Protein AF-A0A1X2GNG0-F1 (afdb_monomer_lite)

Organism: NCBI:txid101127

Foldseek 3Di:
DDDDPPDDPVRVVVVVVVVVVVVVVVVVVVLVVCLCVQLVVVPPVVVVVVVVVDDPVLVVLCVVCVVVSSVDGNVVVVVVSVVVVVVVVVVVVVVLVVCCCPPVVDDDPVVSVVVVVVVVVVVVVVVVVVVVVVVVVVVVVVPDDPPPPPVVVVPPPPDDDDDDDDDDDDDDDDDDDDDDDDDDDDDDDDDDPDDDQDAFDDQPPAPPPVVDDPVRNVLCRSLVHHRVVVVVLVVQVLVVCVVPVADALVNQCVSDVDDSVSSNSVVVVCVVVVSHHNDRDD

Radius of gyration: 32.18 Å; chains: 1; bounding box: 97×63×71 Å

pLDDT: mean 80.61, std 18.4, range [31.58, 97.69]

Structure (mmCIF, N/CA/C/O backbone):
data_AF-A0A1X2GNG0-F1
#
_entry.id   AF-A0A1X2GNG0-F1
#
loop_
_atom_site.group_PDB
_atom_site.id
_atom_site.type_symbol
_atom_site.label_atom_id
_atom_site.label_alt_id
_atom_site.label_comp_id
_atom_site.label_asym_id
_atom_site.label_entity_id
_atom_site.label_seq_id
_atom_site.pdbx_PDB_ins_code
_atom_site.Cartn_x
_atom_site.Cartn_y
_atom_site.Cartn_z
_atom_site.occupancy
_atom_site.B_iso_or_equiv
_atom_site.auth_seq_id
_atom_site.auth_comp_id
_atom_site.auth_asym_id
_atom_site.auth_atom_id
_atom_site.pdbx_PDB_model_num
ATOM 1 N N . MET A 1 1 ? -40.414 4.139 26.253 1.00 80.19 1 MET A N 1
ATOM 2 C CA . MET A 1 1 ? -40.267 5.144 27.327 1.00 80.19 1 MET A CA 1
ATOM 3 C C . MET A 1 1 ? -41.587 5.880 27.412 1.00 80.19 1 MET A C 1
ATOM 5 O O . MET A 1 1 ? -42.117 6.197 26.356 1.00 80.19 1 MET A O 1
ATOM 9 N N . VAL A 1 2 ? -42.154 6.041 28.607 1.00 87.38 2 VAL A N 1
ATOM 10 C CA . VAL A 1 2 ? -43.479 6.651 28.806 1.00 87.38 2 VAL A CA 1
ATOM 11 C C . VAL A 1 2 ? -43.294 7.912 29.647 1.00 87.38 2 VAL A C 1
ATOM 13 O O . VAL A 1 2 ? -42.555 7.886 30.636 1.00 87.38 2 VAL A O 1
ATOM 16 N N . PHE A 1 3 ? -43.905 9.009 29.207 1.00 91.81 3 PHE A N 1
ATOM 17 C CA . PHE A 1 3 ? -43.975 10.264 29.951 1.00 91.81 3 PHE A CA 1
ATOM 18 C C . PHE A 1 3 ? -45.278 10.274 30.745 1.00 91.81 3 PHE A C 1
ATOM 20 O O . PHE A 1 3 ? -46.326 9.916 30.204 1.00 91.81 3 PHE A O 1
ATOM 27 N N . PHE A 1 4 ? -45.193 10.645 32.012 1.00 92.56 4 PHE A N 1
ATOM 28 C CA . PHE A 1 4 ? -46.324 10.752 32.920 1.00 92.56 4 PHE A CA 1
ATOM 29 C C . PHE A 1 4 ? -46.570 12.229 33.249 1.00 92.56 4 PHE A C 1
ATOM 31 O O . PHE A 1 4 ? -45.663 13.054 33.151 1.00 92.56 4 PHE A O 1
ATOM 38 N N . GLY A 1 5 ? -47.814 12.584 33.579 1.00 89.44 5 GLY A N 1
ATOM 39 C CA . GLY A 1 5 ? -48.201 13.982 33.823 1.00 89.44 5 GLY A CA 1
ATOM 40 C C . GLY A 1 5 ? -47.617 14.583 35.108 1.00 89.44 5 GLY A C 1
ATOM 41 O O . GLY A 1 5 ? -47.628 15.797 35.269 1.00 89.44 5 GLY A O 1
ATOM 42 N N . ASP A 1 6 ? -47.116 13.735 35.999 1.00 92.88 6 ASP A N 1
ATOM 43 C CA . ASP A 1 6 ? -46.468 14.039 37.274 1.00 92.88 6 ASP A CA 1
ATOM 44 C C . ASP A 1 6 ? -44.929 14.004 37.205 1.00 92.88 6 ASP A C 1
ATOM 46 O O . ASP A 1 6 ? -44.270 14.244 38.216 1.00 92.88 6 ASP A O 1
ATOM 50 N N . ASP A 1 7 ? -44.341 13.741 36.030 1.00 93.44 7 ASP A N 1
ATOM 51 C CA . ASP A 1 7 ? -42.887 13.783 35.852 1.00 93.44 7 ASP A CA 1
ATOM 52 C C . ASP A 1 7 ? -42.339 15.190 36.142 1.00 93.44 7 ASP A C 1
ATOM 54 O O . ASP A 1 7 ? -42.835 16.196 35.626 1.00 93.44 7 ASP A O 1
ATOM 58 N N . THR A 1 8 ? -41.248 15.269 36.906 1.00 95.31 8 THR A N 1
ATOM 59 C CA . THR A 1 8 ? -40.546 16.542 37.095 1.00 95.31 8 THR A CA 1
ATOM 60 C C . THR A 1 8 ? -39.850 16.975 35.800 1.00 95.31 8 THR A C 1
ATOM 62 O O . THR A 1 8 ? -39.527 16.159 34.935 1.00 95.31 8 THR A O 1
ATOM 65 N N . GLU A 1 9 ? -39.534 18.266 35.659 1.00 94.38 9 GLU A N 1
ATOM 66 C CA . GLU A 1 9 ? -38.788 18.772 34.493 1.00 94.38 9 GLU A CA 1
ATOM 67 C C . GLU A 1 9 ? -37.449 18.031 34.289 1.00 94.38 9 GLU A C 1
ATOM 69 O O . GLU A 1 9 ? -37.013 17.788 33.159 1.00 94.38 9 GLU A O 1
ATOM 74 N N . GLN A 1 10 ? -36.820 17.601 35.387 1.00 94.06 10 GLN A N 1
ATOM 75 C CA . GLN A 1 10 ? -35.592 16.808 35.373 1.00 94.06 10 GLN A CA 1
ATOM 76 C C . GLN A 1 10 ? -35.830 15.397 34.815 1.00 94.06 10 GLN A C 1
ATOM 78 O O . GLN A 1 10 ? -35.034 14.929 33.996 1.00 94.06 10 GLN A O 1
ATOM 83 N N . ASP A 1 11 ? -36.939 14.751 35.187 1.00 93.12 11 ASP A N 1
ATOM 84 C CA . ASP A 1 11 ? -37.324 13.426 34.684 1.00 93.12 11 ASP A CA 1
ATOM 85 C C . ASP A 1 11 ? -37.653 13.464 33.191 1.00 93.12 11 ASP A C 1
ATOM 87 O O . ASP A 1 11 ? -37.207 12.602 32.429 1.00 93.12 11 ASP A O 1
ATOM 91 N N . ILE A 1 12 ? -38.375 14.496 32.745 1.00 94.62 12 ILE A N 1
ATOM 92 C CA . ILE A 1 12 ? -38.682 14.713 31.327 1.00 94.62 12 ILE A CA 1
ATOM 93 C C . ILE A 1 12 ? -37.383 14.912 30.541 1.00 94.62 12 ILE A C 1
ATOM 95 O O . ILE A 1 12 ? -37.171 14.252 29.520 1.00 94.62 12 ILE A O 1
ATOM 99 N N . ARG A 1 13 ? -36.473 15.763 31.032 1.00 95.75 13 ARG A N 1
ATOM 100 C CA . ARG A 1 13 ? -35.173 16.010 30.393 1.00 95.75 13 ARG A CA 1
ATOM 101 C C . ARG A 1 13 ? -34.328 14.740 30.310 1.00 95.75 13 ARG A C 1
ATOM 103 O O . ARG A 1 13 ? -33.738 14.471 29.266 1.00 95.75 13 ARG A O 1
ATOM 110 N N . LEU A 1 14 ? -34.295 13.938 31.373 1.00 95.38 14 LEU A N 1
ATOM 111 C CA . LEU A 1 14 ? -33.601 12.653 31.376 1.00 95.38 14 LEU A CA 1
ATOM 112 C C . LEU A 1 14 ? -34.207 11.691 30.345 1.00 95.38 14 LEU A C 1
ATOM 114 O O . LEU A 1 14 ? -33.471 11.077 29.571 1.00 95.38 14 LEU A O 1
ATOM 118 N N . LYS A 1 15 ? -35.540 11.584 30.292 1.00 95.38 15 LYS A N 1
ATOM 119 C CA . LYS A 1 15 ? -36.252 10.744 29.317 1.00 95.38 15 LYS A CA 1
ATOM 120 C C . LYS A 1 15 ? -35.962 11.161 27.875 1.00 95.38 15 LYS A C 1
ATOM 122 O O . LYS A 1 15 ? -35.731 10.288 27.039 1.00 95.38 15 LYS A O 1
ATOM 127 N N . LEU A 1 16 ? -35.905 12.462 27.591 1.00 95.62 16 LEU A N 1
ATOM 128 C CA . LEU A 1 16 ? -35.514 12.983 26.277 1.00 95.62 16 LEU A CA 1
ATOM 129 C C . LEU A 1 16 ? -34.075 12.598 25.916 1.00 95.62 16 LEU A C 1
ATOM 131 O O . LEU A 1 16 ? -33.855 12.029 24.852 1.00 95.62 16 LEU A O 1
ATOM 135 N N . VAL A 1 17 ? -33.114 12.783 26.828 1.00 96.50 17 VAL A N 1
ATOM 136 C CA . VAL A 1 17 ? -31.714 12.379 26.594 1.00 96.50 17 VAL A CA 1
ATOM 137 C C . VAL A 1 17 ? -31.603 10.875 26.320 1.00 96.50 17 VAL A C 1
ATOM 139 O O . VAL A 1 17 ? -30.863 10.453 25.432 1.00 96.50 17 VAL A O 1
ATOM 142 N N . VAL A 1 18 ? -32.352 10.040 27.045 1.00 96.38 18 VAL A N 1
ATOM 143 C CA . VAL A 1 18 ? -32.366 8.590 26.802 1.00 96.38 18 VAL A CA 1
ATOM 144 C C . VAL A 1 18 ? -32.948 8.255 25.424 1.00 96.38 18 VAL A C 1
ATOM 146 O O . VAL A 1 18 ? -32.402 7.387 24.733 1.00 96.38 18 VAL A O 1
ATOM 149 N N . LEU A 1 19 ? -34.015 8.939 24.998 1.00 96.25 19 LEU A N 1
ATOM 150 C CA . LEU A 1 19 ? -34.571 8.793 23.649 1.00 96.25 19 LEU A CA 1
ATOM 151 C C . LEU A 1 19 ? -33.572 9.229 22.571 1.00 96.25 19 LEU A C 1
ATOM 153 O O . LEU A 1 19 ? -33.402 8.505 21.591 1.00 96.25 19 LEU A O 1
ATOM 157 N N . ASP A 1 20 ? -32.853 10.331 22.772 1.00 96.94 20 ASP A N 1
ATOM 158 C CA . ASP A 1 20 ? -31.834 10.816 21.836 1.00 96.94 20 ASP A CA 1
ATOM 159 C C . ASP A 1 20 ? -30.670 9.831 21.700 1.00 96.94 20 ASP A C 1
ATOM 161 O O . ASP A 1 20 ? -30.245 9.507 20.588 1.00 96.94 20 ASP A O 1
ATOM 165 N N . ILE A 1 21 ? -30.188 9.273 22.816 1.00 96.81 21 ILE A N 1
ATOM 166 C CA . ILE A 1 21 ? -29.152 8.229 22.807 1.00 96.81 21 ILE A CA 1
ATOM 167 C C . ILE A 1 21 ? -29.647 6.989 22.051 1.00 96.81 21 ILE A C 1
ATOM 169 O O . ILE A 1 21 ? -28.896 6.389 21.270 1.00 96.81 21 ILE A O 1
ATOM 173 N N . TYR A 1 22 ? -30.901 6.585 22.272 1.00 96.69 22 TYR A N 1
ATOM 174 C CA . TYR A 1 22 ? -31.499 5.452 21.572 1.00 96.69 22 TYR A CA 1
ATOM 175 C C . TYR A 1 22 ? -31.603 5.709 20.065 1.00 96.69 22 TYR A C 1
ATOM 177 O O . TYR A 1 22 ? -31.154 4.871 19.279 1.00 96.69 22 TYR A O 1
ATOM 185 N N . ASN A 1 23 ? -32.126 6.868 19.664 1.00 96.44 23 ASN A N 1
ATOM 186 C CA . ASN A 1 23 ? -32.276 7.260 18.266 1.00 96.44 23 ASN A CA 1
ATOM 187 C C . ASN A 1 23 ? -30.916 7.365 17.570 1.00 96.44 23 ASN A C 1
ATOM 189 O O . ASN A 1 23 ? -30.732 6.744 16.530 1.00 96.44 23 ASN A O 1
ATOM 193 N N . THR A 1 24 ? -29.920 7.987 18.206 1.00 97.69 24 THR A N 1
ATOM 194 C CA . THR A 1 24 ? -28.539 8.061 17.692 1.00 97.69 24 THR A CA 1
ATOM 195 C C . THR A 1 24 ? -27.964 6.669 17.416 1.00 97.69 24 THR A C 1
ATOM 197 O O . THR A 1 24 ? -27.382 6.405 16.359 1.00 97.69 24 THR A O 1
ATOM 200 N N . ARG A 1 25 ? -28.156 5.722 18.346 1.00 97.50 25 ARG A N 1
ATOM 201 C CA . ARG A 1 25 ? -27.740 4.322 18.155 1.00 97.50 25 ARG A CA 1
ATOM 202 C C . ARG A 1 25 ? -28.505 3.640 17.027 1.00 97.50 25 ARG A C 1
ATOM 204 O O . ARG A 1 25 ? -27.938 2.811 16.309 1.00 97.50 25 ARG A O 1
ATOM 211 N N . LEU A 1 26 ? -29.791 3.939 16.898 1.00 97.31 26 LEU A N 1
ATOM 212 C CA . LEU A 1 26 ? -30.656 3.350 15.891 1.00 97.31 26 LEU A CA 1
ATOM 213 C C . LEU A 1 26 ? -30.311 3.876 14.491 1.00 97.31 26 LEU A C 1
ATOM 215 O O . LEU A 1 26 ? -30.229 3.076 13.557 1.00 97.31 26 LEU A O 1
ATOM 219 N N . ASP A 1 27 ? -29.989 5.159 14.366 1.00 97.38 27 ASP A N 1
ATOM 220 C CA . ASP A 1 27 ? -29.506 5.786 13.138 1.00 97.38 27 ASP A CA 1
ATOM 221 C C . ASP A 1 27 ? -28.134 5.252 12.744 1.00 97.38 27 ASP A C 1
ATOM 223 O O . ASP A 1 27 ? -27.981 4.762 11.629 1.00 97.38 27 ASP A O 1
ATOM 227 N N . THR A 1 28 ? -27.192 5.154 13.688 1.00 95.44 28 THR A N 1
ATOM 228 C CA . THR A 1 28 ? -25.885 4.513 13.440 1.00 95.44 28 THR A CA 1
ATOM 229 C C . THR A 1 28 ? -26.061 3.087 12.895 1.00 95.44 28 THR A C 1
ATOM 231 O O . THR A 1 28 ? -25.378 2.657 11.961 1.00 95.44 28 THR A O 1
ATOM 234 N N . ARG A 1 29 ? -27.021 2.326 13.445 1.00 96.81 29 ARG A N 1
ATOM 235 C CA . ARG A 1 29 ? -27.342 0.972 12.971 1.00 96.81 29 ARG A CA 1
ATOM 236 C C . ARG A 1 29 ? -27.949 0.984 11.567 1.00 96.81 29 ARG A C 1
ATOM 238 O O . ARG A 1 29 ? -27.603 0.112 10.766 1.00 96.81 29 ARG A O 1
ATOM 245 N N . ARG A 1 30 ? -28.851 1.923 11.265 1.00 96.12 30 ARG A N 1
ATOM 246 C CA . ARG A 1 30 ? -29.424 2.100 9.920 1.00 96.12 30 ARG A CA 1
ATOM 247 C C . ARG A 1 30 ? -28.336 2.448 8.909 1.00 96.12 30 ARG A C 1
ATOM 249 O O . ARG A 1 30 ? -28.290 1.825 7.854 1.00 96.12 30 ARG A O 1
ATOM 256 N N . GLU A 1 31 ? -27.432 3.358 9.250 1.00 92.50 31 GLU A N 1
ATOM 257 C CA . GLU A 1 31 ? -26.313 3.764 8.398 1.00 92.50 31 GLU A CA 1
ATOM 258 C C . GLU A 1 31 ? -25.357 2.608 8.123 1.00 92.50 31 GLU A C 1
ATOM 260 O O . GLU A 1 31 ? -25.029 2.353 6.968 1.00 92.50 31 GLU A O 1
ATOM 265 N N . CYS A 1 32 ? -24.980 1.838 9.148 1.00 92.56 32 CYS A N 1
ATOM 266 C CA . CYS A 1 32 ? -24.155 0.644 8.972 1.00 92.56 32 CYS A CA 1
ATOM 267 C C . CYS A 1 32 ? -24.833 -0.405 8.077 1.00 92.56 32 CYS A C 1
ATOM 269 O O . CYS A 1 32 ? -24.178 -0.977 7.206 1.00 92.56 32 CYS A O 1
ATOM 271 N N . LYS A 1 33 ? -26.143 -0.648 8.249 1.00 94.44 33 LYS A N 1
ATOM 272 C CA . LYS A 1 33 ? -26.900 -1.556 7.369 1.00 94.44 33 LYS A CA 1
ATOM 273 C C . LYS A 1 33 ? -26.926 -1.042 5.932 1.00 94.44 33 LYS A C 1
ATOM 275 O O . LYS A 1 33 ? -26.605 -1.799 5.022 1.00 94.44 33 LYS A O 1
ATOM 280 N N . ARG A 1 34 ? -27.262 0.237 5.740 1.00 92.62 34 ARG A N 1
ATOM 281 C CA . ARG A 1 34 ? -27.292 0.887 4.424 1.00 92.62 34 ARG A CA 1
ATOM 282 C C . ARG A 1 34 ? -25.936 0.772 3.736 1.00 92.62 34 ARG A C 1
ATOM 284 O O . ARG A 1 34 ? -25.882 0.317 2.605 1.00 92.62 34 ARG A O 1
ATOM 291 N N . PHE A 1 35 ? -24.856 1.077 4.449 1.00 92.38 35 PHE A N 1
ATOM 292 C CA . PHE A 1 35 ? -23.488 1.021 3.942 1.00 92.38 35 PHE A CA 1
ATOM 293 C C . PHE A 1 35 ? -23.090 -0.371 3.426 1.00 92.38 35 PHE A C 1
ATOM 295 O O . PHE A 1 35 ? -22.503 -0.487 2.350 1.00 92.38 35 PHE A O 1
ATOM 302 N N . VAL A 1 36 ? -23.418 -1.426 4.182 1.00 91.62 36 VAL A N 1
ATOM 303 C CA . VAL A 1 36 ? -23.109 -2.822 3.823 1.00 91.62 36 VAL A CA 1
ATOM 304 C C . VAL A 1 36 ? -23.958 -3.305 2.644 1.00 91.62 36 VAL A C 1
ATOM 306 O O . VAL A 1 36 ? -23.441 -4.001 1.770 1.00 91.62 36 VAL A O 1
ATOM 309 N N . ILE A 1 37 ? -25.243 -2.938 2.617 1.00 90.88 37 ILE A N 1
ATOM 310 C CA . ILE A 1 37 ? -26.184 -3.335 1.561 1.00 90.88 37 ILE A CA 1
ATOM 311 C C . ILE A 1 37 ? -25.852 -2.628 0.245 1.00 90.88 37 ILE A C 1
ATOM 313 O O . ILE A 1 37 ? -25.726 -3.295 -0.773 1.00 90.88 37 ILE A O 1
ATOM 317 N N . GLU A 1 38 ? -25.647 -1.308 0.267 1.00 89.69 38 GLU A N 1
ATOM 318 C CA . GLU A 1 38 ? -25.343 -0.492 -0.921 1.00 89.69 38 GLU A CA 1
ATOM 319 C C . GLU A 1 38 ? -24.124 -1.020 -1.692 1.00 89.69 38 GLU A C 1
ATOM 321 O O . GLU A 1 38 ? -24.095 -0.995 -2.916 1.00 89.69 38 GLU A O 1
ATOM 326 N N . ARG A 1 39 ? -23.128 -1.545 -0.971 1.00 89.19 39 ARG A N 1
ATOM 327 C CA . ARG A 1 39 ? -21.881 -2.069 -1.548 1.00 89.19 39 ARG A CA 1
ATOM 328 C C . ARG A 1 39 ? -21.933 -3.562 -1.875 1.00 89.19 39 ARG A C 1
ATOM 330 O O . ARG A 1 39 ? -20.901 -4.143 -2.200 1.00 89.19 39 ARG A O 1
ATOM 337 N N . ASN A 1 40 ? -23.096 -4.206 -1.746 1.00 88.19 40 ASN A N 1
ATOM 338 C CA . ASN A 1 40 ? -23.291 -5.644 -1.963 1.00 88.19 40 ASN A CA 1
ATOM 339 C C . ASN A 1 40 ? -22.313 -6.538 -1.170 1.00 88.19 40 ASN A C 1
ATOM 341 O O . ASN A 1 40 ? -21.949 -7.632 -1.598 1.00 88.19 40 ASN A O 1
ATOM 345 N N . TRP A 1 41 ? -21.902 -6.115 0.033 1.00 87.94 41 TRP A N 1
ATOM 346 C CA . TRP A 1 41 ? -20.959 -6.879 0.870 1.00 87.94 41 TRP A CA 1
ATOM 347 C C . TRP A 1 41 ? -21.576 -8.126 1.520 1.00 87.94 41 TRP A C 1
ATOM 349 O O . TRP A 1 41 ? -20.873 -8.887 2.186 1.00 87.94 41 TRP A O 1
ATOM 359 N N . LEU A 1 42 ? -22.878 -8.344 1.328 1.00 89.06 42 LEU A N 1
ATOM 360 C CA . LEU A 1 42 ? -23.584 -9.556 1.744 1.00 89.06 42 LEU A CA 1
ATOM 361 C C . LEU A 1 42 ? -23.306 -10.736 0.794 1.00 89.06 42 LEU A C 1
ATOM 363 O O . LEU A 1 42 ? -23.328 -11.890 1.225 1.00 89.06 42 LEU A O 1
ATOM 367 N N . ASP A 1 43 ? -22.960 -10.465 -0.468 1.00 90.12 43 ASP A N 1
ATOM 368 C CA . ASP A 1 43 ? -22.716 -11.493 -1.480 1.00 90.12 43 ASP A CA 1
ATOM 369 C C . ASP A 1 43 ? -21.265 -11.989 -1.459 1.00 90.12 43 ASP A C 1
ATOM 371 O O . ASP A 1 43 ? -20.464 -11.774 -2.376 1.00 90.12 43 ASP A O 1
ATOM 375 N N . PHE A 1 44 ? -20.916 -12.742 -0.413 1.00 89.50 44 PHE A N 1
ATOM 376 C CA . PHE A 1 44 ? -19.560 -13.269 -0.202 1.00 89.50 44 PHE A CA 1
ATOM 377 C C . PHE A 1 44 ? -19.009 -14.068 -1.394 1.00 89.50 44 PHE A C 1
ATOM 379 O O . PHE A 1 44 ? -17.804 -14.049 -1.661 1.00 89.50 44 PHE A O 1
ATOM 386 N N . ARG A 1 45 ? -19.877 -14.777 -2.131 1.00 92.25 45 ARG A N 1
ATOM 387 C CA . ARG A 1 45 ? -19.479 -15.530 -3.331 1.00 92.25 45 ARG A CA 1
ATOM 388 C C . ARG A 1 45 ? -19.017 -14.590 -4.446 1.00 92.25 45 ARG A C 1
ATOM 390 O O . ARG A 1 45 ? -17.968 -14.846 -5.038 1.00 92.25 45 ARG A O 1
ATOM 397 N N . GLN A 1 46 ? -19.771 -13.524 -4.717 1.00 90.00 46 GLN A N 1
ATOM 398 C CA . GLN A 1 46 ? -19.418 -12.550 -5.749 1.00 90.00 46 GLN A CA 1
ATOM 399 C C . GLN A 1 46 ? -18.173 -11.755 -5.350 1.00 90.00 46 GLN A C 1
ATOM 401 O O . GLN A 1 46 ? -17.236 -11.662 -6.144 1.00 90.00 46 GLN A O 1
ATOM 406 N N . GLN A 1 47 ? -18.095 -11.311 -4.092 1.00 88.25 47 GLN A N 1
ATOM 407 C CA . GLN A 1 47 ? -16.938 -10.586 -3.565 1.00 88.25 47 GLN A CA 1
ATOM 408 C C . GLN A 1 47 ? -15.640 -11.389 -3.725 1.00 88.25 47 GLN A C 1
ATOM 410 O O . GLN A 1 47 ? -14.629 -10.883 -4.213 1.00 88.25 47 GLN A O 1
ATOM 415 N N . ARG A 1 48 ? -15.672 -12.687 -3.396 1.00 90.00 48 ARG A N 1
ATOM 416 C CA . ARG A 1 48 ? -14.498 -13.561 -3.521 1.00 90.00 48 ARG A CA 1
ATOM 417 C C . ARG A 1 48 ? -14.057 -13.753 -4.974 1.00 90.00 48 ARG A C 1
ATOM 419 O O . ARG A 1 48 ? -12.867 -13.938 -5.228 1.00 90.00 48 ARG A O 1
ATOM 426 N N . LEU A 1 49 ? -14.992 -13.745 -5.925 1.00 91.44 49 LEU A N 1
ATOM 427 C CA . LEU A 1 49 ? -14.679 -13.818 -7.355 1.00 91.44 49 LEU A CA 1
ATOM 428 C C . LEU A 1 49 ? -14.074 -12.507 -7.859 1.00 91.44 49 LEU A C 1
ATOM 430 O O . LEU A 1 49 ? -13.064 -12.548 -8.560 1.00 91.44 49 LEU A O 1
ATOM 434 N N . GLN A 1 50 ? -14.634 -11.363 -7.467 1.00 89.12 50 GLN A N 1
ATOM 435 C CA . GLN A 1 50 ? -14.078 -10.053 -7.804 1.00 89.12 50 GLN A CA 1
ATOM 436 C C . GLN A 1 50 ? -12.659 -9.903 -7.248 1.00 89.12 50 GLN A C 1
ATOM 438 O O . GLN A 1 50 ? -11.736 -9.595 -7.994 1.00 89.12 50 GLN A O 1
ATOM 443 N N . ASP A 1 51 ? -12.433 -10.249 -5.981 1.00 88.88 51 ASP A N 1
ATOM 444 C CA . ASP A 1 51 ? -11.106 -10.156 -5.369 1.00 88.88 51 ASP A CA 1
ATOM 445 C C . ASP A 1 51 ? -10.082 -11.111 -6.000 1.00 88.88 51 ASP A C 1
ATOM 447 O O . ASP A 1 51 ? -8.880 -10.847 -5.960 1.00 88.88 51 ASP A O 1
ATOM 451 N N . ARG A 1 52 ? -10.511 -12.202 -6.644 1.00 92.12 52 ARG A N 1
ATOM 452 C CA . ARG A 1 52 ? -9.607 -13.044 -7.445 1.00 92.12 52 ARG A CA 1
ATOM 453 C C . ARG A 1 52 ? -9.188 -12.377 -8.752 1.00 92.12 52 ARG A C 1
ATOM 455 O O . ARG A 1 52 ? -8.026 -12.525 -9.119 1.00 92.12 52 ARG A O 1
ATOM 462 N N . LYS A 1 53 ? -10.093 -11.645 -9.407 1.00 91.88 53 LYS A N 1
ATOM 463 C CA . LYS A 1 53 ? -9.828 -10.944 -10.675 1.00 91.88 53 LYS A CA 1
ATOM 464 C C . LYS A 1 53 ? -8.900 -9.738 -10.505 1.00 91.88 53 LYS A C 1
ATOM 466 O O . LYS A 1 53 ? -8.153 -9.424 -11.421 1.00 91.88 53 LYS A O 1
ATOM 471 N N . LYS A 1 54 ? -8.909 -9.107 -9.329 1.00 91.81 54 LYS A N 1
ATOM 472 C CA . LYS A 1 54 ? -8.114 -7.904 -9.055 1.00 91.81 54 LYS A CA 1
ATOM 473 C C . LYS A 1 54 ? -6.607 -8.154 -9.097 1.00 91.81 54 LYS A C 1
ATOM 475 O O . LYS A 1 54 ? -6.106 -9.132 -8.512 1.00 91.81 54 LYS A O 1
ATOM 480 N N . SER A 1 55 ? -5.877 -7.219 -9.700 1.00 94.00 55 SER A N 1
ATOM 481 C CA . SER A 1 55 ? -4.410 -7.241 -9.749 1.00 94.00 55 SER A CA 1
ATOM 482 C C . SER A 1 55 ? -3.792 -7.057 -8.354 1.00 94.00 55 SER A C 1
ATOM 484 O O . SER A 1 55 ? -4.436 -6.613 -7.402 1.00 94.00 55 SER A O 1
ATOM 486 N N . LYS A 1 56 ? -2.509 -7.402 -8.196 1.00 93.81 56 LYS A N 1
ATOM 487 C CA . LYS A 1 56 ? -1.768 -7.182 -6.938 1.00 93.81 56 LYS A CA 1
ATOM 488 C C . LYS A 1 56 ? -1.661 -5.692 -6.593 1.00 93.81 56 LYS A C 1
ATOM 490 O O . LYS A 1 56 ? -1.744 -5.334 -5.419 1.00 93.81 56 LYS A O 1
ATOM 495 N N . THR A 1 57 ? -1.469 -4.847 -7.603 1.00 91.44 57 THR A N 1
ATOM 496 C CA . THR A 1 57 ? -1.368 -3.385 -7.474 1.00 91.44 57 THR A CA 1
ATOM 497 C C . THR A 1 57 ? -2.702 -2.796 -7.034 1.00 91.44 57 THR A C 1
ATOM 499 O O . THR A 1 57 ? -2.774 -2.125 -6.008 1.00 91.44 57 THR A O 1
ATOM 502 N N . GLU A 1 58 ? -3.773 -3.170 -7.724 1.00 94.56 58 GLU A N 1
ATOM 503 C CA . GLU A 1 58 ? -5.150 -2.804 -7.398 1.00 94.56 58 GLU A CA 1
ATOM 504 C C . GLU A 1 58 ? -5.540 -3.231 -5.974 1.00 94.56 58 GLU A C 1
ATOM 506 O O . GLU A 1 58 ? -6.024 -2.420 -5.187 1.00 94.56 58 GLU A O 1
ATOM 511 N N . LYS A 1 59 ? -5.225 -4.468 -5.567 1.00 94.75 59 LYS A N 1
ATOM 512 C CA . LYS A 1 59 ? -5.434 -4.940 -4.184 1.00 94.75 59 LYS A CA 1
ATOM 513 C C . LYS A 1 59 ? -4.725 -4.071 -3.148 1.00 94.75 59 LYS A C 1
ATOM 515 O O . LYS A 1 59 ? -5.278 -3.817 -2.078 1.00 94.75 59 LYS A O 1
ATOM 520 N N . ARG A 1 60 ? -3.498 -3.628 -3.439 1.00 95.25 60 ARG A N 1
ATOM 521 C CA . ARG A 1 60 ? -2.738 -2.729 -2.561 1.00 95.25 60 ARG A CA 1
ATOM 522 C C . ARG A 1 60 ? -3.403 -1.354 -2.473 1.00 95.25 60 ARG A C 1
ATOM 524 O O . ARG A 1 60 ? -3.523 -0.829 -1.368 1.00 95.25 60 ARG A O 1
ATOM 531 N N . ILE A 1 61 ? -3.855 -0.803 -3.600 1.00 95.44 61 ILE A N 1
ATOM 532 C CA . ILE A 1 61 ? -4.560 0.485 -3.658 1.00 95.44 61 ILE A CA 1
ATOM 533 C C . ILE A 1 61 ? -5.862 0.414 -2.857 1.00 95.44 61 ILE A C 1
ATOM 535 O O . ILE A 1 61 ? -6.076 1.247 -1.977 1.00 95.44 61 ILE A O 1
ATOM 539 N N . ILE A 1 62 ? -6.679 -0.620 -3.065 1.00 94.00 62 ILE A N 1
ATOM 540 C CA . ILE A 1 62 ? -7.925 -0.835 -2.314 1.00 94.00 62 ILE A CA 1
ATOM 541 C C . ILE A 1 62 ? -7.637 -0.958 -0.820 1.00 94.00 62 ILE A C 1
ATOM 543 O O . ILE A 1 62 ? -8.293 -0.313 -0.010 1.00 94.00 62 ILE A O 1
ATOM 547 N N . LYS A 1 63 ? -6.623 -1.738 -0.427 1.00 94.31 63 LYS A N 1
ATOM 548 C CA . LYS A 1 63 ? -6.252 -1.883 0.987 1.00 94.31 63 LYS A CA 1
ATOM 549 C C . LYS A 1 63 ? -5.908 -0.537 1.632 1.00 94.31 63 LYS A C 1
ATOM 551 O O . LYS A 1 63 ? -6.346 -0.288 2.752 1.00 94.31 63 LYS A O 1
ATOM 556 N N . ASN A 1 64 ? -5.150 0.310 0.938 1.00 94.94 64 ASN A N 1
ATOM 557 C CA . ASN A 1 64 ? -4.727 1.613 1.453 1.00 94.94 64 ASN A CA 1
ATOM 558 C C . ASN A 1 64 ? -5.866 2.643 1.473 1.00 94.94 64 ASN A C 1
ATOM 560 O O . ASN A 1 64 ? -5.925 3.470 2.376 1.00 94.94 64 ASN A O 1
ATOM 564 N N . THR A 1 65 ? -6.776 2.588 0.503 1.00 95.44 65 THR A N 1
ATOM 565 C CA . THR A 1 65 ? -7.856 3.576 0.338 1.00 95.44 65 THR A CA 1
ATOM 566 C C . THR A 1 65 ? -9.172 3.157 0.980 1.00 95.44 65 THR A C 1
ATOM 568 O O . THR A 1 65 ? -10.100 3.956 1.033 1.00 95.44 65 THR A O 1
ATOM 571 N N . ARG A 1 66 ? -9.275 1.934 1.518 1.00 91.75 66 ARG A N 1
ATOM 572 C CA . ARG A 1 66 ? -10.519 1.380 2.077 1.00 91.75 66 ARG A CA 1
ATOM 573 C C . ARG A 1 66 ? -11.191 2.286 3.106 1.00 91.75 66 ARG A C 1
ATOM 575 O O . ARG A 1 66 ? -12.413 2.282 3.203 1.00 91.75 66 ARG A O 1
ATOM 582 N N . VAL A 1 67 ? -10.426 3.056 3.877 1.00 93.12 67 VAL A N 1
ATOM 583 C CA . VAL A 1 67 ? -10.981 3.999 4.866 1.00 93.12 67 VAL A CA 1
ATOM 584 C C . VAL A 1 67 ? -11.830 5.081 4.190 1.00 93.12 67 VAL A C 1
ATOM 586 O O . VAL A 1 67 ? -12.888 5.432 4.707 1.00 93.12 67 VAL A O 1
ATOM 589 N N . LEU A 1 68 ? -11.423 5.530 3.001 1.00 93.56 68 LEU A N 1
ATOM 590 C CA . LEU A 1 68 ? -12.121 6.550 2.216 1.00 93.56 68 LEU A CA 1
ATOM 591 C C . LEU A 1 68 ? -13.469 6.055 1.682 1.00 93.56 68 LEU A C 1
ATOM 593 O O . LEU A 1 68 ? -14.363 6.865 1.468 1.00 93.56 68 LEU A O 1
ATOM 597 N N . SER A 1 69 ? -13.669 4.734 1.577 1.00 91.94 69 SER A N 1
ATOM 598 C CA . SER A 1 69 ? -14.953 4.161 1.142 1.00 91.94 69 SER A CA 1
ATOM 599 C C . SER A 1 69 ? -16.133 4.553 2.033 1.00 91.94 69 SER A C 1
ATOM 601 O O . SER A 1 69 ? -17.270 4.488 1.578 1.00 91.94 69 SER A O 1
ATOM 603 N N . ARG A 1 70 ? -15.879 4.962 3.288 1.00 90.81 70 ARG A N 1
ATOM 604 C CA . ARG A 1 70 ? -16.899 5.439 4.238 1.00 90.81 70 ARG A CA 1
ATOM 605 C C . ARG A 1 70 ? -17.378 6.863 3.966 1.00 90.81 70 ARG A C 1
ATOM 607 O O . ARG A 1 70 ? -18.424 7.235 4.478 1.00 90.81 70 ARG A O 1
ATOM 614 N N . LEU A 1 71 ? -16.610 7.646 3.212 1.00 91.12 71 LEU A N 1
ATOM 615 C CA . LEU A 1 71 ? -16.852 9.073 2.986 1.00 91.12 71 LEU A CA 1
ATOM 616 C C . LEU A 1 71 ? -17.536 9.359 1.642 1.00 91.12 71 LEU A C 1
ATOM 618 O O . LEU A 1 71 ? -17.839 10.509 1.348 1.00 91.12 71 LEU A O 1
ATOM 622 N N . GLN A 1 72 ? -17.737 8.335 0.812 1.00 92.00 72 GLN A N 1
ATOM 623 C CA . GLN A 1 72 ? -18.205 8.452 -0.570 1.00 92.00 72 GLN A CA 1
ATOM 624 C C . GLN A 1 72 ? -19.298 7.416 -0.851 1.00 92.00 72 GLN A C 1
ATOM 626 O O . GLN A 1 72 ? -19.468 6.475 -0.072 1.00 92.00 72 GLN A O 1
ATOM 631 N N . THR A 1 73 ? -20.036 7.565 -1.953 1.00 92.38 73 THR A N 1
ATOM 632 C CA . THR A 1 73 ? -20.964 6.522 -2.427 1.00 92.38 73 THR A CA 1
ATOM 633 C C . THR A 1 73 ? -20.194 5.296 -2.931 1.00 92.38 73 THR A C 1
ATOM 635 O O . THR A 1 73 ? -18.977 5.357 -3.143 1.00 92.38 73 THR A O 1
ATOM 638 N N . SER A 1 74 ? -20.877 4.160 -3.122 1.00 90.62 74 SER A N 1
ATOM 639 C CA . SER A 1 74 ? -20.220 2.971 -3.695 1.00 90.62 74 SER A CA 1
ATOM 640 C C . SER A 1 74 ? -19.635 3.251 -5.086 1.00 90.62 74 SER A C 1
ATOM 642 O O . SER A 1 74 ? -18.487 2.903 -5.350 1.00 90.62 74 SER A O 1
ATOM 644 N N . GLN A 1 75 ? -20.400 3.922 -5.951 1.00 93.00 75 GLN A N 1
ATOM 645 C CA . GLN A 1 75 ? -20.009 4.202 -7.335 1.00 93.00 75 GLN A CA 1
ATOM 646 C C . GLN A 1 75 ? -18.821 5.168 -7.423 1.00 93.00 75 GLN A C 1
ATOM 648 O O . GLN A 1 75 ? -17.905 4.959 -8.225 1.00 93.00 75 GLN A O 1
ATOM 653 N N . ASP A 1 76 ? -18.816 6.206 -6.586 1.00 94.81 76 ASP A N 1
ATOM 654 C CA . ASP A 1 76 ? -17.723 7.178 -6.552 1.00 94.81 76 ASP A CA 1
ATOM 655 C C . ASP A 1 76 ? -16.431 6.526 -6.067 1.00 94.81 76 ASP A C 1
ATOM 657 O O . ASP A 1 76 ? -15.365 6.770 -6.631 1.00 94.81 76 ASP A O 1
ATOM 661 N N . TYR A 1 77 ? -16.520 5.654 -5.057 1.00 94.44 77 TYR A N 1
ATOM 662 C CA . TYR A 1 77 ? -15.357 4.936 -4.547 1.00 94.44 77 TYR A CA 1
ATOM 663 C C . TYR A 1 77 ? -14.770 3.977 -5.593 1.00 94.44 77 TYR A C 1
ATOM 665 O O . TYR A 1 77 ? -13.550 3.926 -5.757 1.00 94.44 77 TYR A O 1
ATOM 673 N N . ASP A 1 78 ? -15.614 3.258 -6.335 1.00 92.38 78 ASP A N 1
ATOM 674 C CA . ASP A 1 78 ? -15.159 2.371 -7.410 1.00 92.38 78 ASP A CA 1
ATOM 675 C C . ASP A 1 78 ? -14.484 3.165 -8.540 1.00 92.38 78 ASP A C 1
ATOM 677 O O . ASP A 1 78 ? -13.401 2.797 -9.003 1.00 92.38 78 ASP A O 1
ATOM 681 N N . SER A 1 79 ? -15.063 4.308 -8.921 1.00 95.88 79 SER A N 1
ATOM 682 C CA . SER A 1 79 ? -14.489 5.223 -9.918 1.00 95.88 79 SER A CA 1
ATOM 683 C C . SER A 1 79 ? -13.158 5.816 -9.449 1.00 95.88 79 SER A C 1
ATOM 685 O O . SER A 1 79 ? -12.199 5.896 -10.218 1.00 95.88 79 SER A O 1
ATOM 687 N N . PHE A 1 80 ? -13.067 6.178 -8.168 1.00 96.00 80 PHE A N 1
ATOM 688 C CA . PHE A 1 80 ? -11.852 6.676 -7.534 1.00 96.00 80 PHE A CA 1
ATOM 689 C C . PHE A 1 80 ? -10.735 5.626 -7.531 1.00 96.00 80 PHE A C 1
ATOM 691 O O . PHE A 1 80 ? -9.612 5.915 -7.946 1.00 96.00 80 PHE A O 1
ATOM 698 N N . VAL A 1 81 ? -11.031 4.390 -7.115 1.00 95.50 81 VAL A N 1
ATOM 699 C CA . VAL A 1 81 ? -10.060 3.284 -7.133 1.00 95.50 81 VAL A CA 1
ATOM 700 C C . VAL A 1 81 ? -9.598 2.995 -8.557 1.00 95.50 81 VAL A C 1
ATOM 702 O O . VAL A 1 81 ? -8.399 2.848 -8.786 1.00 95.50 81 VAL A O 1
ATOM 705 N N . HIS A 1 82 ? -10.525 2.949 -9.512 1.00 95.56 82 HIS A N 1
ATOM 706 C CA . HIS A 1 82 ? -10.207 2.751 -10.920 1.00 95.56 82 HIS A CA 1
ATOM 707 C C . HIS A 1 82 ? -9.295 3.863 -11.462 1.00 95.56 82 HIS A C 1
ATOM 709 O O . HIS A 1 82 ? -8.279 3.563 -12.087 1.00 95.56 82 HIS A O 1
ATOM 715 N N . GLY A 1 83 ? -9.578 5.129 -11.140 1.00 97.31 83 GLY A N 1
ATOM 716 C CA . GLY A 1 83 ? -8.722 6.263 -11.495 1.00 97.31 83 GLY A CA 1
ATOM 717 C C . GLY A 1 83 ? -7.308 6.154 -10.916 1.00 97.31 83 GLY A C 1
ATOM 718 O O . GLY A 1 83 ? -6.336 6.387 -11.628 1.00 97.31 83 GLY A O 1
ATOM 719 N N . LEU A 1 84 ? -7.167 5.722 -9.658 1.00 97.06 84 LEU A N 1
ATOM 720 C CA . LEU A 1 84 ? -5.853 5.488 -9.043 1.00 97.06 84 LEU A CA 1
ATOM 721 C C . LEU A 1 84 ? -5.076 4.343 -9.704 1.00 97.06 84 LEU A C 1
ATOM 723 O O . LEU A 1 84 ? -3.852 4.408 -9.813 1.00 97.06 84 LEU A O 1
ATOM 727 N N . VAL A 1 85 ? -5.763 3.280 -10.126 1.00 96.38 85 VAL A N 1
ATOM 728 C CA . VAL A 1 85 ? -5.128 2.172 -10.852 1.00 96.38 85 VAL A CA 1
ATOM 729 C C . VAL A 1 85 ? -4.625 2.654 -12.211 1.00 96.38 85 VAL A C 1
ATOM 731 O O . VAL A 1 85 ? -3.457 2.430 -12.525 1.00 96.38 85 VAL A O 1
ATOM 734 N N . GLN A 1 86 ? -5.453 3.376 -12.968 1.00 97.06 86 GLN A N 1
ATOM 735 C CA . GLN A 1 86 ? -5.050 3.948 -14.254 1.00 97.06 86 GLN A CA 1
ATOM 736 C C . GLN A 1 86 ? -3.883 4.921 -14.110 1.00 97.06 86 GLN A C 1
ATOM 738 O O . GLN A 1 86 ? -2.924 4.869 -14.873 1.00 97.06 86 GLN A O 1
ATOM 743 N N . GLU A 1 87 ? -3.936 5.800 -13.114 1.00 97.38 87 GLU A N 1
ATOM 744 C CA . GLU A 1 87 ? -2.870 6.758 -12.851 1.00 97.38 87 GLU A CA 1
ATOM 745 C C . GLU A 1 87 ? -1.546 6.051 -12.534 1.00 97.38 87 GLU A C 1
ATOM 747 O O . GLU A 1 87 ? -0.500 6.407 -13.084 1.00 97.38 87 GLU A O 1
ATOM 752 N N . TYR A 1 88 ? -1.590 5.004 -11.708 1.00 96.31 88 TYR A N 1
ATOM 753 C CA . TYR A 1 88 ? -0.431 4.162 -11.436 1.00 96.31 88 TYR A CA 1
ATOM 754 C C . TYR A 1 88 ? 0.124 3.514 -12.714 1.00 96.31 88 TYR A C 1
ATOM 756 O O . TYR A 1 88 ? 1.334 3.560 -12.946 1.00 96.31 88 TYR A O 1
ATOM 764 N N . GLU A 1 89 ? -0.740 2.934 -13.548 1.00 95.88 89 GLU A N 1
ATOM 765 C CA . GLU A 1 89 ? -0.355 2.286 -14.807 1.00 95.88 89 GLU A CA 1
ATOM 766 C C . GLU A 1 89 ? 0.263 3.280 -15.796 1.00 95.88 89 GLU A C 1
ATOM 768 O O . GLU A 1 89 ? 1.317 3.004 -16.368 1.00 95.88 89 GLU A O 1
ATOM 773 N N . LEU A 1 90 ? -0.322 4.470 -15.932 1.00 97.19 90 LEU A N 1
ATOM 774 C CA . LEU A 1 90 ? 0.201 5.538 -16.781 1.00 97.19 90 LEU A CA 1
ATOM 775 C C . LEU A 1 90 ? 1.562 6.031 -16.290 1.00 97.19 90 LEU A C 1
ATOM 777 O O . LEU A 1 90 ? 2.493 6.145 -17.084 1.00 97.19 90 LEU A O 1
ATOM 781 N N . ARG A 1 91 ? 1.723 6.275 -14.983 1.00 96.81 91 ARG A N 1
ATOM 782 C CA . ARG A 1 91 ? 3.019 6.669 -14.404 1.00 96.81 91 ARG A CA 1
ATOM 783 C C . ARG A 1 91 ? 4.080 5.598 -14.621 1.00 96.81 91 ARG A C 1
ATOM 785 O O . ARG A 1 91 ? 5.213 5.926 -14.970 1.00 96.81 91 ARG A O 1
ATOM 792 N N . HIS A 1 92 ? 3.715 4.330 -14.441 1.00 95.44 92 HIS A N 1
ATOM 793 C CA . HIS A 1 92 ? 4.609 3.208 -14.702 1.00 95.44 92 HIS A CA 1
ATOM 794 C C . HIS A 1 92 ? 5.014 3.164 -16.177 1.00 95.44 92 HIS A C 1
ATOM 796 O O . HIS A 1 92 ? 6.202 3.099 -16.488 1.00 95.44 92 HIS A O 1
ATOM 802 N N . ARG A 1 93 ? 4.047 3.292 -17.090 1.00 94.31 93 ARG A N 1
ATOM 803 C CA . ARG A 1 93 ? 4.301 3.291 -18.530 1.00 94.31 93 ARG A CA 1
ATOM 804 C C . ARG A 1 93 ? 5.179 4.462 -18.961 1.00 94.31 93 ARG A C 1
ATOM 806 O O . ARG A 1 93 ? 6.105 4.271 -19.739 1.00 94.31 93 ARG A O 1
ATOM 813 N N . ILE A 1 94 ? 4.946 5.660 -18.432 1.00 95.56 94 ILE A N 1
ATOM 814 C CA . ILE A 1 94 ? 5.791 6.829 -18.708 1.00 95.56 94 ILE A CA 1
ATOM 815 C C . ILE A 1 94 ? 7.229 6.572 -18.246 1.00 95.56 94 ILE A C 1
ATOM 817 O O . ILE A 1 94 ? 8.161 6.835 -19.005 1.00 95.56 94 ILE A O 1
ATOM 821 N N . ALA A 1 95 ? 7.420 6.020 -17.044 1.00 94.56 95 ALA A N 1
ATOM 822 C CA . ALA A 1 95 ? 8.746 5.685 -16.533 1.00 94.56 95 ALA A CA 1
ATOM 823 C C . ALA A 1 95 ? 9.456 4.626 -17.400 1.00 94.56 95 ALA A C 1
ATOM 825 O O . ALA A 1 95 ? 10.648 4.760 -17.673 1.00 94.56 95 ALA A O 1
ATOM 826 N N . GLU A 1 96 ? 8.733 3.612 -17.889 1.00 90.88 96 GLU A N 1
ATOM 827 C CA . GLU A 1 96 ? 9.268 2.630 -18.844 1.00 90.88 96 GLU A CA 1
ATOM 828 C C . GLU A 1 96 ? 9.730 3.290 -20.147 1.00 90.88 96 GLU A C 1
ATOM 830 O O . GLU A 1 96 ? 10.850 3.050 -20.595 1.00 90.88 96 GLU A O 1
ATOM 835 N N . LEU A 1 97 ? 8.894 4.146 -20.741 1.00 91.25 97 LEU A N 1
ATOM 836 C CA . LEU A 1 97 ? 9.218 4.845 -21.988 1.00 91.25 97 LEU A CA 1
ATOM 837 C C . LEU A 1 97 ? 10.417 5.789 -21.813 1.00 91.25 97 LEU A C 1
ATOM 839 O O . LEU A 1 97 ? 11.257 5.915 -22.704 1.00 91.25 97 LEU A O 1
ATOM 843 N N . GLN A 1 98 ? 10.525 6.448 -20.658 1.00 92.12 98 GLN A N 1
ATOM 844 C CA . GLN A 1 98 ? 11.694 7.257 -20.312 1.00 92.12 98 GLN A CA 1
ATOM 845 C C . GLN A 1 98 ? 12.954 6.394 -20.165 1.00 92.12 98 GLN A C 1
ATOM 847 O O . GLN A 1 98 ? 14.016 6.785 -20.652 1.00 92.12 98 GLN A O 1
ATOM 852 N N . GLU A 1 99 ? 12.850 5.208 -19.554 1.00 89.88 99 GLU A N 1
ATOM 853 C CA . GLU A 1 99 ? 13.960 4.255 -19.452 1.00 89.88 99 GLU A CA 1
ATOM 854 C C . GLU A 1 99 ? 14.421 3.778 -20.836 1.00 89.88 99 GLU A C 1
ATOM 856 O O . GLU A 1 99 ? 15.627 3.725 -21.084 1.00 89.88 99 GLU A O 1
ATOM 861 N N . TRP A 1 100 ? 13.490 3.480 -21.748 1.00 89.06 100 TRP A N 1
ATOM 862 C CA . TRP A 1 100 ? 13.802 3.102 -23.130 1.00 89.06 100 TRP A CA 1
ATOM 863 C C . TRP A 1 100 ? 14.606 4.184 -23.849 1.00 89.06 100 TRP A C 1
ATOM 865 O O . TRP A 1 100 ? 15.669 3.897 -24.402 1.00 89.06 100 TRP A O 1
ATOM 875 N N . ARG A 1 101 ? 14.159 5.442 -23.765 1.00 88.94 101 ARG A N 1
ATOM 876 C CA . ARG A 1 101 ? 14.868 6.573 -24.380 1.00 88.94 101 ARG A CA 1
ATOM 877 C C . ARG A 1 101 ? 16.237 6.802 -23.747 1.00 88.94 101 ARG A C 1
ATOM 879 O O . ARG A 1 101 ? 17.214 6.985 -24.461 1.00 88.94 101 ARG A O 1
ATOM 886 N N . SER A 1 102 ? 16.320 6.766 -22.417 1.00 88.44 102 SER A N 1
ATOM 887 C CA . SER A 1 102 ? 17.550 7.093 -21.687 1.00 88.44 102 SER A CA 1
ATOM 888 C C . SER A 1 102 ? 18.619 6.000 -21.764 1.00 88.44 102 SER A C 1
ATOM 890 O O . SER A 1 102 ? 19.800 6.326 -21.850 1.00 88.44 102 SER A O 1
ATOM 892 N N . LYS A 1 103 ? 18.239 4.717 -21.704 1.00 83.69 103 LYS A N 1
ATOM 893 C CA . LYS A 1 103 ? 19.197 3.600 -21.609 1.00 83.69 103 LYS A CA 1
ATOM 894 C C . LYS A 1 103 ? 19.424 2.866 -22.922 1.00 83.69 103 LYS A C 1
ATOM 896 O O . LYS A 1 103 ? 20.509 2.328 -23.115 1.00 83.69 103 LYS A O 1
ATOM 901 N N . ALA A 1 104 ? 18.404 2.783 -23.773 1.00 81.25 104 ALA A N 1
ATOM 902 C CA . ALA A 1 104 ? 18.463 2.031 -25.024 1.00 81.25 104 ALA A CA 1
ATOM 903 C C . ALA A 1 104 ? 18.534 2.939 -26.260 1.00 81.25 104 ALA A C 1
ATOM 905 O O . ALA A 1 104 ? 18.806 2.444 -27.347 1.00 81.25 104 ALA A O 1
ATOM 906 N N . GLY A 1 105 ? 18.291 4.248 -26.104 1.00 85.31 105 GLY A N 1
ATOM 907 C CA . GLY A 1 105 ? 18.218 5.187 -27.227 1.00 85.31 105 GLY A CA 1
ATOM 908 C C . GLY A 1 105 ? 17.028 4.927 -28.155 1.00 85.31 105 GLY A C 1
ATOM 909 O O . GLY A 1 105 ? 17.000 5.441 -29.268 1.00 85.31 105 GLY A O 1
ATOM 910 N N . VAL A 1 106 ? 16.055 4.125 -27.712 1.00 87.62 106 VAL A N 1
ATOM 911 C CA . VAL A 1 106 ? 14.913 3.703 -28.525 1.00 87.62 106 VAL A CA 1
ATOM 912 C C . VAL A 1 106 ? 13.865 4.812 -28.557 1.00 87.62 106 VAL A C 1
ATOM 914 O O . VAL A 1 106 ? 13.406 5.278 -27.510 1.00 87.62 106 VAL A O 1
ATOM 917 N N . THR A 1 107 ? 13.493 5.242 -29.761 1.00 83.94 107 THR A N 1
ATOM 918 C CA . THR A 1 107 ? 12.554 6.352 -29.996 1.00 83.94 107 THR A CA 1
ATOM 919 C C . THR A 1 107 ? 11.241 5.914 -30.648 1.00 83.94 107 THR A C 1
ATOM 921 O O . THR A 1 107 ? 10.251 6.638 -30.532 1.00 83.94 107 THR A O 1
ATOM 924 N N . THR A 1 108 ? 11.203 4.734 -31.269 1.00 89.81 108 THR A N 1
ATOM 925 C CA . THR A 1 108 ? 10.023 4.117 -31.895 1.00 89.81 108 THR A CA 1
ATOM 926 C C . THR A 1 108 ? 9.321 3.163 -30.918 1.00 89.81 108 THR A C 1
ATOM 928 O O . THR A 1 108 ? 9.930 2.639 -29.982 1.00 89.81 108 THR A O 1
ATOM 931 N N . LEU A 1 109 ? 8.011 2.961 -31.097 1.00 85.75 109 LEU A N 1
ATOM 932 C CA . LEU A 1 109 ? 7.239 2.047 -30.244 1.00 85.75 109 LEU A CA 1
ATOM 933 C C . LEU A 1 109 ? 7.568 0.578 -30.546 1.00 85.75 109 LEU A C 1
ATOM 935 O O . LEU A 1 109 ? 7.791 -0.181 -29.605 1.00 85.75 109 LEU A O 1
ATOM 939 N N . ASP A 1 110 ? 7.689 0.223 -31.827 1.00 85.25 110 ASP A N 1
ATOM 940 C CA . ASP A 1 110 ? 7.979 -1.142 -32.288 1.00 85.25 110 ASP A CA 1
ATOM 941 C C . ASP A 1 110 ? 9.330 -1.655 -31.760 1.00 85.25 110 ASP A C 1
ATOM 943 O O . ASP A 1 110 ? 9.415 -2.747 -31.190 1.00 85.25 110 ASP A O 1
ATOM 947 N N . ASP A 1 111 ? 10.385 -0.833 -31.833 1.00 84.62 111 ASP A N 1
ATOM 948 C CA . ASP A 1 111 ? 11.698 -1.199 -31.280 1.00 84.62 111 ASP A CA 1
ATOM 949 C C . ASP A 1 111 ? 11.662 -1.267 -29.744 1.00 84.62 111 ASP A C 1
ATOM 951 O O . ASP A 1 111 ? 12.434 -1.998 -29.117 1.00 84.62 111 ASP A O 1
ATOM 955 N N . GLY A 1 112 ? 10.747 -0.521 -29.116 1.00 85.94 112 GLY A N 1
ATOM 956 C CA . GLY A 1 112 ? 10.520 -0.544 -27.676 1.00 85.94 112 GLY A CA 1
ATOM 957 C C . GLY A 1 112 ? 9.937 -1.874 -27.204 1.00 85.94 112 GLY A C 1
ATOM 958 O O . GLY A 1 112 ? 10.385 -2.422 -26.193 1.00 85.94 112 GLY A O 1
ATOM 959 N N . GLU A 1 113 ? 8.986 -2.433 -27.954 1.00 86.75 113 GLU A N 1
ATOM 960 C CA . GLU A 1 113 ? 8.418 -3.757 -27.686 1.00 86.75 113 GLU A CA 1
ATOM 961 C C . GLU A 1 113 ? 9.462 -4.863 -27.859 1.00 86.75 113 GLU A C 1
ATOM 963 O O . GLU A 1 113 ? 9.612 -5.707 -26.970 1.00 86.75 113 GLU A O 1
ATOM 968 N N . ALA A 1 114 ? 10.262 -4.807 -28.930 1.00 87.19 114 ALA A N 1
ATOM 969 C CA . ALA A 1 114 ? 11.375 -5.733 -29.140 1.00 87.19 114 ALA A CA 1
ATOM 970 C C . ALA A 1 114 ? 12.420 -5.639 -28.011 1.00 87.19 114 ALA A C 1
ATOM 972 O O . ALA A 1 114 ? 12.881 -6.660 -27.489 1.00 87.19 114 ALA A O 1
ATOM 973 N N . TYR A 1 115 ? 12.752 -4.420 -27.571 1.00 87.25 115 TYR A N 1
ATOM 974 C CA . TYR A 1 115 ? 13.642 -4.188 -26.435 1.00 87.25 115 TYR A CA 1
ATOM 975 C C . TYR A 1 115 ? 13.068 -4.749 -25.126 1.00 87.25 115 TYR A C 1
ATOM 977 O O . TYR A 1 115 ? 13.796 -5.377 -24.350 1.00 87.25 115 TYR A O 1
ATOM 985 N N . GLN A 1 116 ? 11.766 -4.569 -24.870 1.00 87.12 116 GLN A N 1
ATOM 986 C CA . GLN A 1 116 ? 11.104 -5.131 -23.691 1.00 87.12 116 GLN A CA 1
ATOM 987 C C . GLN A 1 116 ? 11.086 -6.661 -23.722 1.00 87.12 116 GLN A C 1
ATOM 989 O O . GLN A 1 116 ? 11.430 -7.278 -22.713 1.00 87.12 116 GLN A O 1
ATOM 994 N N . ALA A 1 117 ? 10.759 -7.270 -24.864 1.00 87.75 117 ALA A N 1
ATOM 995 C CA . ALA A 1 117 ? 10.769 -8.719 -25.041 1.00 87.75 117 ALA A CA 1
ATOM 996 C C . ALA A 1 117 ? 12.173 -9.300 -24.809 1.00 87.75 117 ALA A C 1
ATOM 998 O O . ALA A 1 117 ? 12.348 -10.180 -23.968 1.00 87.75 117 ALA A O 1
ATOM 999 N N . ALA A 1 118 ? 13.203 -8.727 -25.441 1.00 88.06 118 ALA A N 1
ATOM 1000 C CA . ALA A 1 118 ? 14.589 -9.148 -25.244 1.00 88.06 118 ALA A CA 1
ATOM 1001 C C . ALA A 1 118 ? 15.061 -8.962 -23.787 1.00 88.06 118 ALA A C 1
ATOM 1003 O O . ALA A 1 118 ? 15.788 -9.802 -23.243 1.00 88.06 118 ALA A O 1
ATOM 1004 N N . ARG A 1 119 ? 14.633 -7.882 -23.115 1.00 86.56 119 ARG A N 1
ATOM 1005 C CA . ARG A 1 119 ? 14.912 -7.645 -21.689 1.00 86.56 119 ARG A CA 1
ATOM 1006 C C . ARG A 1 119 ? 14.217 -8.682 -20.806 1.00 86.56 119 ARG A C 1
ATOM 1008 O O . ARG A 1 119 ? 14.858 -9.210 -19.895 1.00 86.56 119 ARG A O 1
ATOM 1015 N N . HIS A 1 120 ? 12.946 -8.984 -21.063 1.00 89.06 120 HIS A N 1
ATOM 1016 C CA . HIS A 1 120 ? 12.196 -10.023 -20.359 1.00 89.06 120 HIS A CA 1
ATOM 1017 C C . HIS A 1 120 ? 12.840 -11.398 -20.542 1.00 89.06 120 HIS A C 1
ATOM 1019 O O . HIS A 1 120 ? 13.103 -12.067 -19.542 1.00 89.06 120 HIS A O 1
ATOM 1025 N N . ASP A 1 121 ? 13.201 -11.772 -21.768 1.00 91.50 121 ASP A N 1
ATOM 1026 C CA . ASP A 1 121 ? 13.891 -13.028 -22.067 1.00 91.50 121 ASP A CA 1
ATOM 1027 C C . ASP A 1 121 ? 15.232 -13.125 -21.345 1.00 91.50 121 ASP A C 1
ATOM 1029 O O . ASP A 1 121 ? 15.561 -14.157 -20.756 1.00 91.50 121 ASP A O 1
ATOM 1033 N N . ARG A 1 122 ? 16.009 -12.037 -21.329 1.00 90.12 122 ARG A N 1
ATOM 1034 C CA . ARG A 1 122 ? 17.276 -11.986 -20.596 1.00 90.12 122 ARG A CA 1
ATOM 1035 C C . ARG A 1 122 ? 17.066 -12.206 -19.099 1.00 90.12 122 ARG A C 1
ATOM 1037 O O . ARG A 1 122 ? 17.803 -12.986 -18.495 1.00 90.12 122 ARG A O 1
ATOM 1044 N N . ILE A 1 123 ? 16.074 -11.548 -18.499 1.00 89.12 123 ILE A N 1
ATOM 1045 C CA . ILE A 1 123 ? 15.745 -11.712 -17.076 1.00 89.12 123 ILE A CA 1
ATOM 1046 C C . ILE A 1 123 ? 15.253 -13.140 -16.795 1.00 89.12 123 ILE A C 1
ATOM 1048 O O . ILE A 1 123 ? 15.691 -13.749 -15.819 1.00 89.12 123 ILE A O 1
ATOM 1052 N N . ALA A 1 124 ? 14.402 -13.707 -17.654 1.00 91.44 124 ALA A N 1
ATOM 1053 C CA . ALA A 1 124 ? 13.890 -15.069 -17.518 1.00 91.44 124 ALA A CA 1
ATOM 1054 C C . ALA A 1 124 ? 15.007 -16.121 -17.624 1.00 91.44 124 ALA A C 1
ATOM 1056 O O . ALA A 1 124 ? 15.081 -17.036 -16.799 1.00 91.44 124 ALA A O 1
ATOM 1057 N N . ARG A 1 125 ? 15.936 -15.959 -18.576 1.00 91.31 125 ARG A N 1
ATOM 1058 C CA . ARG A 1 125 ? 17.129 -16.812 -18.705 1.00 91.31 125 ARG A CA 1
ATOM 1059 C C . ARG A 1 125 ? 18.016 -16.723 -17.466 1.00 91.31 125 ARG A C 1
ATOM 1061 O O . ARG A 1 125 ? 18.390 -17.756 -16.920 1.00 91.31 125 ARG A O 1
ATOM 1068 N N . LEU A 1 126 ? 18.305 -15.512 -16.979 1.00 88.81 126 LEU A N 1
ATOM 1069 C CA . LEU A 1 126 ? 19.088 -15.315 -15.751 1.00 88.81 126 LEU A CA 1
ATOM 1070 C C . LEU A 1 126 ? 18.420 -15.964 -14.536 1.00 88.81 126 LEU A C 1
ATOM 1072 O O . LEU A 1 126 ? 19.095 -16.616 -13.741 1.00 88.81 126 LEU A O 1
ATOM 1076 N N . ARG A 1 127 ? 17.096 -15.836 -14.414 1.00 90.12 127 ARG A N 1
ATOM 1077 C CA . ARG A 1 127 ? 16.323 -16.486 -13.354 1.00 90.12 127 ARG A CA 1
ATOM 1078 C C . ARG A 1 127 ? 16.411 -18.009 -13.440 1.00 90.12 127 ARG A C 1
ATOM 1080 O O . ARG A 1 127 ? 16.662 -18.645 -12.425 1.00 90.12 127 ARG A O 1
ATOM 1087 N N . THR A 1 128 ? 16.278 -18.573 -14.637 1.00 90.62 128 THR A N 1
ATOM 1088 C CA . THR A 1 128 ? 16.388 -20.023 -14.867 1.00 90.62 128 THR A CA 1
ATOM 1089 C C . THR A 1 128 ? 17.779 -20.541 -14.493 1.00 90.62 128 THR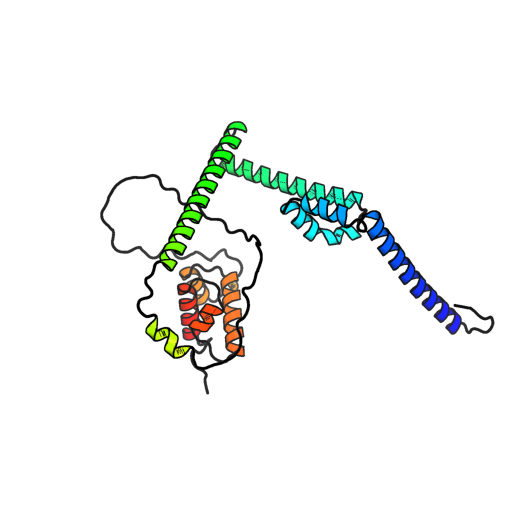 A C 1
ATOM 1091 O O . THR A 1 128 ? 17.904 -21.555 -13.813 1.00 90.62 128 THR A O 1
ATOM 1094 N N . ILE A 1 129 ? 18.838 -19.817 -14.873 1.00 88.50 129 ILE A N 1
ATOM 1095 C CA . ILE A 1 129 ? 20.223 -20.154 -14.507 1.00 88.50 129 ILE A CA 1
ATOM 1096 C C . ILE A 1 129 ? 20.414 -20.101 -12.985 1.00 88.50 129 ILE A C 1
ATOM 1098 O O . ILE A 1 129 ? 21.015 -21.008 -12.407 1.00 88.50 129 ILE A O 1
ATOM 1102 N N . LEU A 1 130 ? 19.883 -19.067 -12.324 1.00 87.19 130 LEU A N 1
ATOM 1103 C CA . LEU A 1 130 ? 19.947 -18.933 -10.870 1.00 87.19 130 LEU A CA 1
ATOM 1104 C C . LEU A 1 130 ? 19.204 -20.081 -10.169 1.00 87.19 130 LEU A C 1
ATOM 1106 O O . LEU A 1 130 ? 19.759 -20.704 -9.266 1.00 87.19 130 LEU A O 1
ATOM 1110 N N . GLU A 1 131 ? 17.991 -20.408 -10.611 1.00 84.50 131 GLU A N 1
ATOM 1111 C CA . GLU A 1 131 ? 17.198 -21.517 -10.071 1.00 84.50 131 GLU A CA 1
ATOM 1112 C C . GLU A 1 131 ? 17.908 -22.870 -10.274 1.00 84.50 131 GLU A C 1
ATOM 1114 O O . GLU A 1 131 ? 18.010 -23.650 -9.326 1.00 84.50 131 GLU A O 1
ATOM 1119 N N . ALA A 1 132 ? 18.506 -23.113 -11.445 1.00 83.69 132 ALA A N 1
ATOM 1120 C CA . ALA A 1 132 ? 19.303 -24.312 -11.715 1.00 83.69 132 ALA A CA 1
ATOM 1121 C C . ALA A 1 132 ? 20.568 -24.395 -10.838 1.00 83.69 132 ALA A C 1
ATOM 1123 O O . ALA A 1 132 ? 20.925 -25.470 -10.352 1.00 83.69 132 ALA A O 1
ATOM 1124 N N . SER A 1 133 ? 21.237 -23.264 -10.587 1.00 79.06 133 SER A N 1
ATOM 1125 C CA . SER A 1 133 ? 22.392 -23.209 -9.682 1.00 79.06 133 SER A CA 1
ATOM 1126 C C . SER A 1 133 ? 22.004 -23.503 -8.227 1.00 79.06 133 SER A C 1
ATOM 1128 O O . SER A 1 133 ? 22.714 -24.235 -7.537 1.00 79.06 133 SER A O 1
ATOM 1130 N N . HIS A 1 134 ? 20.840 -23.015 -7.784 1.00 82.06 134 HIS A N 1
ATOM 1131 C CA . HIS A 1 134 ? 20.305 -23.269 -6.449 1.00 82.06 134 HIS A CA 1
ATOM 1132 C C . HIS A 1 134 ? 19.926 -24.748 -6.273 1.00 82.06 134 HIS A C 1
ATOM 1134 O O . HIS A 1 134 ? 20.269 -25.357 -5.262 1.00 82.06 134 HIS A O 1
ATOM 1140 N N . GLN A 1 135 ? 19.300 -25.362 -7.283 1.00 76.62 135 GLN A N 1
ATOM 1141 C CA . GLN A 1 135 ? 19.007 -26.800 -7.290 1.00 76.62 135 GLN A CA 1
ATOM 1142 C C . GLN A 1 135 ? 20.284 -27.652 -7.273 1.00 76.62 135 GLN A C 1
ATOM 1144 O O . GLN A 1 135 ? 20.366 -28.612 -6.509 1.00 76.62 135 GLN A O 1
ATOM 1149 N N . ARG A 1 136 ? 21.311 -27.277 -8.051 1.00 77.81 136 ARG A N 1
ATOM 1150 C CA . ARG A 1 136 ? 22.614 -27.962 -8.046 1.00 77.81 136 ARG A CA 1
ATOM 1151 C C . ARG A 1 136 ? 23.278 -27.906 -6.667 1.00 77.81 136 ARG A C 1
ATOM 1153 O O . ARG A 1 136 ? 23.773 -28.924 -6.203 1.00 77.81 136 ARG A O 1
ATOM 1160 N N . LEU A 1 137 ? 23.231 -26.757 -5.990 1.00 73.62 137 LEU A N 1
ATOM 1161 C CA . LEU A 1 137 ? 23.784 -26.598 -4.642 1.00 73.62 137 LEU A CA 1
ATOM 1162 C C . LEU A 1 137 ? 23.041 -27.457 -3.603 1.00 73.62 137 LEU A C 1
ATOM 1164 O O . LEU A 1 137 ? 23.689 -28.088 -2.771 1.00 73.62 137 LEU A O 1
ATOM 1168 N N . LEU A 1 138 ? 21.708 -27.550 -3.683 1.00 74.31 138 LEU A N 1
ATOM 1169 C CA . LEU A 1 138 ? 20.912 -28.437 -2.820 1.00 74.31 138 LEU A CA 1
ATOM 1170 C C . LEU A 1 138 ? 21.254 -29.922 -3.037 1.00 74.31 138 LEU A C 1
ATOM 1172 O O . LEU A 1 138 ? 21.386 -30.671 -2.072 1.00 74.31 138 LEU A O 1
ATOM 1176 N N . LEU A 1 139 ? 21.455 -30.343 -4.289 1.00 74.12 139 LEU A N 1
ATOM 1177 C CA . LEU A 1 139 ? 21.868 -31.712 -4.624 1.00 74.12 139 LEU A CA 1
ATOM 1178 C C . LEU A 1 139 ? 23.281 -32.029 -4.108 1.00 74.12 139 LEU A C 1
ATOM 1180 O O . LEU A 1 139 ? 23.505 -33.118 -3.586 1.00 74.12 139 LEU A O 1
ATOM 1184 N N . THR A 1 140 ? 24.216 -31.077 -4.189 1.00 70.12 140 THR A N 1
ATOM 1185 C CA . THR A 1 140 ? 25.575 -31.227 -3.642 1.00 70.12 140 THR A CA 1
ATOM 1186 C C . THR A 1 140 ? 25.580 -31.320 -2.113 1.00 70.12 140 THR A C 1
ATOM 1188 O O . THR A 1 140 ? 26.338 -32.112 -1.561 1.00 70.12 140 THR A O 1
ATOM 1191 N N . MET A 1 141 ? 24.711 -30.580 -1.414 1.00 58.28 141 MET A N 1
ATOM 1192 C CA . MET A 1 141 ? 24.563 -30.698 0.046 1.00 58.28 141 MET A CA 1
ATOM 1193 C C . MET A 1 141 ? 24.007 -32.068 0.473 1.00 58.28 141 MET A C 1
ATOM 1195 O O . MET A 1 141 ? 24.381 -32.571 1.529 1.00 58.28 141 MET A O 1
ATOM 1199 N N . ASN A 1 142 ? 23.169 -32.699 -0.359 1.00 62.22 142 ASN A N 1
ATOM 1200 C CA . ASN A 1 142 ? 22.599 -34.024 -0.088 1.00 62.22 142 ASN A CA 1
ATOM 1201 C C . ASN A 1 142 ? 23.528 -35.201 -0.450 1.00 62.22 142 ASN A C 1
ATOM 1203 O O . ASN A 1 142 ? 23.250 -36.322 -0.037 1.00 62.22 142 ASN A O 1
ATOM 1207 N N . GLN A 1 143 ? 24.606 -34.973 -1.209 1.00 62.34 143 GLN A N 1
ATOM 1208 C CA . GLN A 1 143 ? 25.559 -36.013 -1.636 1.00 62.34 143 GLN A CA 1
ATOM 1209 C C . GLN A 1 143 ? 26.852 -36.047 -0.809 1.00 62.34 143 GLN A C 1
ATOM 1211 O O . GLN A 1 143 ? 27.761 -36.814 -1.123 1.00 62.34 143 GLN A O 1
ATOM 1216 N N . MET A 1 144 ? 26.951 -35.255 0.263 1.00 50.31 144 MET A N 1
ATOM 1217 C CA . MET A 1 144 ? 28.037 -35.428 1.228 1.00 50.31 144 MET A CA 1
ATOM 1218 C C . MET A 1 144 ? 27.886 -36.802 1.907 1.00 50.31 144 MET A C 1
ATOM 1220 O O . MET A 1 144 ? 26.845 -37.054 2.519 1.00 50.31 144 MET A O 1
ATOM 1224 N N . PRO A 1 145 ? 28.884 -37.700 1.817 1.00 53.31 145 PRO A N 1
ATOM 1225 C CA . PRO A 1 145 ? 28.796 -39.012 2.439 1.00 53.31 145 PRO A CA 1
ATOM 1226 C C . PRO A 1 145 ? 28.718 -38.855 3.961 1.00 53.31 145 PRO A C 1
ATOM 1228 O O . PRO A 1 145 ? 29.540 -38.167 4.571 1.00 53.31 145 PRO A O 1
ATOM 1231 N N . GLN A 1 146 ? 27.730 -39.507 4.580 1.00 54.56 146 GLN A N 1
ATOM 1232 C CA . GLN A 1 146 ? 27.633 -39.645 6.032 1.00 54.56 146 GLN A CA 1
ATOM 1233 C C . GLN A 1 146 ? 28.712 -40.614 6.538 1.00 54.56 146 GLN A C 1
ATOM 1235 O O . GLN A 1 146 ? 28.442 -41.739 6.943 1.00 54.56 146 GLN A O 1
ATOM 1240 N N . GLY A 1 147 ? 29.970 -40.180 6.515 1.00 51.94 147 GLY A N 1
ATOM 1241 C CA . GLY A 1 147 ? 31.047 -40.842 7.241 1.00 51.94 147 GLY A CA 1
ATOM 1242 C C . GLY A 1 147 ? 30.938 -40.533 8.734 1.00 51.94 147 GLY A C 1
ATOM 1243 O O . GLY A 1 147 ? 31.595 -39.606 9.196 1.00 51.94 147 GLY A O 1
ATOM 1244 N N . ASN A 1 148 ? 30.067 -41.273 9.432 1.00 58.28 148 ASN A N 1
ATOM 1245 C CA . ASN A 1 148 ? 29.973 -41.518 10.888 1.00 58.28 148 ASN A CA 1
ATOM 1246 C C . ASN A 1 148 ? 28.527 -41.471 11.397 1.00 58.28 148 ASN A C 1
ATOM 1248 O O . ASN A 1 148 ? 28.139 -40.623 12.203 1.00 58.28 148 ASN A O 1
ATOM 1252 N N . GLU A 1 149 ? 27.741 -42.452 10.970 1.00 54.38 149 GLU A N 1
ATOM 1253 C CA . GLU A 1 149 ? 26.415 -42.739 11.525 1.00 54.38 149 GLU A CA 1
ATOM 1254 C C . GLU A 1 149 ? 26.510 -43.272 12.975 1.00 54.38 149 GLU A C 1
ATOM 1256 O O . GLU A 1 149 ? 25.658 -42.986 13.813 1.00 54.38 149 GLU A O 1
ATOM 1261 N N . GLN A 1 150 ? 27.634 -43.907 13.339 1.00 56.00 150 GLN A N 1
ATOM 1262 C CA . GLN A 1 150 ? 27.843 -44.527 14.657 1.00 56.00 150 GLN A CA 1
ATOM 1263 C C . GLN A 1 150 ? 28.085 -43.544 15.821 1.00 56.00 150 GLN A C 1
ATOM 1265 O O . GLN A 1 150 ? 27.936 -43.926 16.979 1.00 56.00 150 GLN A O 1
ATOM 1270 N N . LEU A 1 151 ? 28.422 -42.272 15.562 1.00 51.12 151 LEU A N 1
ATOM 1271 C CA . LEU A 1 151 ? 28.639 -41.283 16.636 1.00 51.12 151 LEU A CA 1
ATOM 1272 C C . LEU A 1 151 ? 27.375 -40.468 16.969 1.00 51.12 151 LEU A C 1
ATOM 1274 O O . LEU A 1 151 ? 27.282 -39.869 18.040 1.00 51.12 151 LEU A O 1
ATOM 1278 N N . ARG A 1 152 ? 26.384 -40.444 16.067 1.00 53.12 152 ARG A N 1
ATOM 1279 C CA . ARG A 1 152 ? 25.125 -39.704 16.260 1.00 53.12 152 ARG A CA 1
ATOM 1280 C C . ARG A 1 152 ? 24.110 -40.470 17.104 1.00 53.12 152 ARG A C 1
ATOM 1282 O O . ARG A 1 152 ? 23.361 -39.854 17.861 1.00 53.12 152 ARG A O 1
ATOM 1289 N N . GLU A 1 153 ? 24.116 -41.794 17.019 1.00 48.56 153 GLU A N 1
ATOM 1290 C CA . GLU A 1 153 ? 23.141 -42.646 17.705 1.00 48.56 153 GLU A CA 1
ATOM 1291 C C . GLU A 1 153 ? 23.377 -42.737 19.226 1.00 48.56 153 GLU A C 1
ATOM 1293 O O . GLU A 1 153 ? 22.438 -42.891 20.010 1.00 48.56 153 GLU A O 1
ATOM 1298 N N . SER A 1 154 ? 24.613 -42.501 19.669 1.00 50.09 154 SER A N 1
ATOM 1299 C CA . SER A 1 154 ? 25.015 -42.529 21.082 1.00 50.09 154 SER A CA 1
ATOM 1300 C C . SER A 1 154 ? 24.502 -41.339 21.906 1.00 50.09 154 SER A C 1
ATOM 1302 O O . SER A 1 154 ? 24.461 -41.413 23.133 1.00 50.09 154 SER A O 1
ATOM 1304 N N . LEU A 1 155 ? 24.085 -40.241 21.262 1.00 46.25 155 LEU A N 1
ATOM 1305 C CA . LEU A 1 155 ? 23.642 -39.013 21.944 1.00 46.25 155 LEU A CA 1
ATOM 1306 C C . LEU A 1 155 ? 22.116 -38.847 21.990 1.00 46.25 155 LEU A C 1
ATOM 1308 O O . LEU A 1 155 ? 21.621 -37.995 22.725 1.00 46.25 155 LEU A O 1
ATOM 1312 N N . SER A 1 156 ? 21.356 -39.678 21.269 1.00 50.84 156 SER A N 1
ATOM 1313 C CA . SER A 1 156 ? 19.892 -39.555 21.187 1.00 50.84 156 SER A CA 1
ATOM 1314 C C . SER A 1 156 ? 19.125 -40.399 22.218 1.00 50.84 156 SER A C 1
ATOM 1316 O O . SER A 1 156 ? 17.898 -40.348 22.254 1.00 50.84 156 SER A O 1
ATOM 1318 N N . ARG A 1 157 ? 19.811 -41.158 23.089 1.00 50.69 157 ARG A N 1
ATOM 1319 C CA . ARG A 1 157 ? 19.170 -42.009 24.120 1.00 50.69 157 ARG A CA 1
ATOM 1320 C C . ARG A 1 157 ? 18.936 -41.329 25.477 1.00 50.69 157 ARG A C 1
ATOM 1322 O O . ARG A 1 157 ? 18.476 -41.984 26.407 1.00 50.69 157 ARG A O 1
ATOM 1329 N N . LYS A 1 158 ? 19.203 -40.027 25.621 1.00 53.62 158 LYS A N 1
ATOM 1330 C CA . LYS A 1 158 ? 18.899 -39.270 26.851 1.00 53.62 158 LYS A CA 1
ATOM 1331 C C . LYS A 1 158 ? 18.039 -38.042 26.567 1.00 53.62 158 LYS A C 1
ATOM 1333 O O . LYS A 1 158 ? 18.531 -36.921 26.562 1.00 53.62 158 LYS A O 1
ATOM 1338 N N . SER A 1 159 ? 16.753 -38.270 26.322 1.00 41.03 159 SER A N 1
ATOM 1339 C CA . SER A 1 159 ? 15.615 -37.458 26.798 1.00 41.03 159 SER A CA 1
ATOM 1340 C C . SER A 1 159 ? 14.369 -37.858 26.007 1.00 41.03 159 SER A C 1
ATOM 1342 O O . SER A 1 159 ? 14.293 -37.677 24.797 1.00 41.03 159 SER A O 1
ATOM 1344 N N . GLY A 1 160 ? 13.397 -38.460 26.691 1.00 46.28 160 GLY A N 1
ATOM 1345 C CA . GLY A 1 160 ? 12.069 -38.665 26.128 1.00 46.28 160 GLY A CA 1
ATOM 1346 C C . GLY A 1 160 ? 11.287 -37.354 26.146 1.00 46.28 160 GLY A C 1
ATOM 1347 O O . GLY A 1 160 ? 11.267 -36.701 27.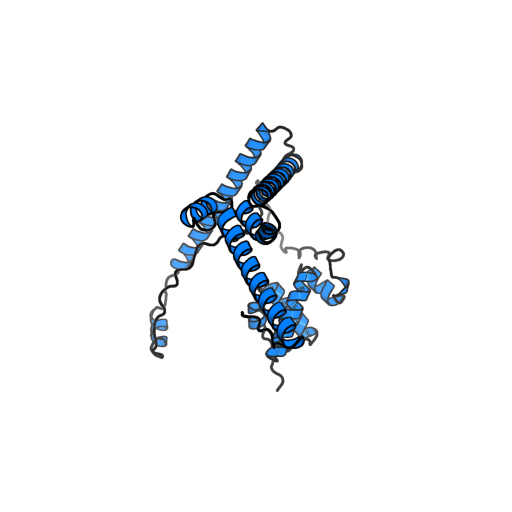184 1.00 46.28 160 GLY A O 1
ATOM 1348 N N . LEU A 1 161 ? 10.696 -36.978 25.006 1.00 38.69 161 LEU A N 1
ATOM 1349 C CA . LEU A 1 161 ? 9.338 -36.433 24.785 1.00 38.69 161 LEU A CA 1
ATOM 1350 C C . LEU A 1 161 ? 9.221 -35.853 23.343 1.00 38.69 161 LEU A C 1
ATOM 1352 O O . LEU A 1 161 ? 10.237 -35.709 22.667 1.00 38.69 161 LEU A O 1
ATOM 1356 N N . PRO A 1 162 ? 8.000 -35.643 22.805 1.0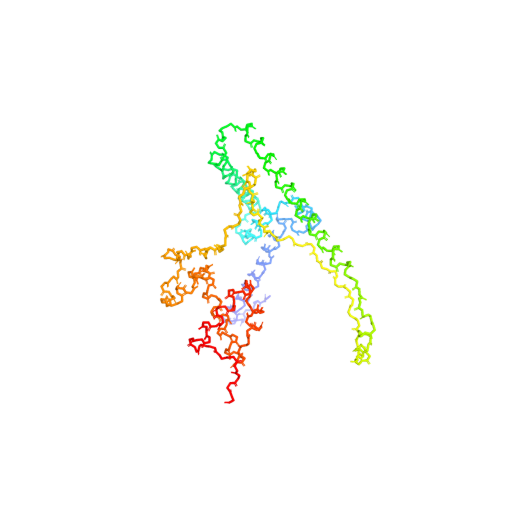0 42.19 162 PRO A N 1
ATOM 1357 C CA . PRO A 1 162 ? 7.604 -36.162 21.495 1.00 42.19 162 PRO A CA 1
ATOM 1358 C C . PRO A 1 162 ? 7.919 -35.269 20.286 1.00 42.19 162 PRO A C 1
ATOM 1360 O O . PRO A 1 162 ? 8.015 -34.047 20.364 1.00 42.19 162 PRO A O 1
ATOM 1363 N N . SER A 1 163 ? 7.996 -35.946 19.137 1.00 48.59 163 SER A N 1
ATOM 1364 C CA . SER A 1 163 ? 8.068 -35.407 17.775 1.00 48.59 163 SER A CA 1
ATOM 1365 C C . SER A 1 163 ? 7.040 -34.295 17.502 1.00 48.59 163 SER A C 1
ATOM 1367 O O . SER A 1 163 ? 5.844 -34.510 17.718 1.00 48.59 163 SER A O 1
ATOM 1369 N N . PRO A 1 164 ? 7.454 -33.148 16.931 1.00 40.38 164 PRO A N 1
ATOM 1370 C CA . PRO A 1 164 ? 6.544 -32.258 16.234 1.00 40.38 164 PRO A CA 1
ATOM 1371 C C . PRO A 1 164 ? 6.472 -32.635 14.749 1.00 40.38 164 PRO A C 1
ATOM 1373 O O . PRO A 1 164 ? 7.479 -32.693 14.041 1.00 40.38 164 PRO A O 1
ATOM 1376 N N . LEU A 1 165 ? 5.236 -32.848 14.302 1.00 40.56 165 LEU A N 1
ATOM 1377 C CA . LEU A 1 165 ? 4.778 -32.890 12.913 1.00 40.56 165 LEU A CA 1
ATOM 1378 C C . LEU A 1 165 ? 5.411 -31.792 12.028 1.00 40.56 165 LEU A C 1
ATOM 1380 O O . LEU A 1 165 ? 5.684 -30.688 12.509 1.00 40.56 165 LEU A O 1
ATOM 1384 N N . PRO A 1 166 ? 5.567 -32.032 10.712 1.00 52.69 166 PRO A N 1
ATOM 1385 C CA . PRO A 1 166 ? 6.110 -31.036 9.796 1.00 52.69 166 PRO A CA 1
ATOM 1386 C C . PRO A 1 166 ? 5.129 -29.861 9.617 1.00 52.69 166 PRO A C 1
ATOM 1388 O O . PRO A 1 166 ? 3.953 -30.084 9.309 1.00 52.69 166 PRO A O 1
ATOM 1391 N N . PRO A 1 167 ? 5.574 -28.597 9.742 1.00 41.84 167 PRO A N 1
ATOM 1392 C CA . PRO A 1 167 ? 4.719 -27.458 9.454 1.00 41.84 167 PRO A CA 1
ATOM 1393 C C . PRO A 1 167 ? 4.576 -27.269 7.937 1.00 41.84 167 PRO A C 1
ATOM 1395 O O . PRO A 1 167 ? 5.523 -26.912 7.238 1.00 41.84 167 PRO A O 1
ATOM 1398 N N . LYS A 1 168 ? 3.349 -27.445 7.432 1.00 45.62 168 LYS A N 1
ATOM 1399 C CA . LYS A 1 168 ? 2.893 -26.794 6.196 1.00 45.62 168 LYS A CA 1
ATOM 1400 C C . LYS A 1 168 ? 2.841 -25.289 6.449 1.00 45.62 168 LYS A C 1
ATOM 1402 O O . LYS A 1 168 ? 2.008 -24.846 7.234 1.00 45.62 168 LYS A O 1
ATOM 1407 N N . LEU A 1 169 ? 3.658 -24.498 5.757 1.00 35.09 169 LEU A N 1
ATOM 1408 C CA . LEU A 1 169 ? 3.452 -23.052 5.667 1.00 35.09 169 LEU A CA 1
ATOM 1409 C C . LEU A 1 169 ? 3.745 -22.507 4.256 1.00 35.09 169 LEU A C 1
ATOM 1411 O O . LEU A 1 169 ? 4.413 -23.165 3.459 1.00 35.09 169 LEU A O 1
ATOM 1415 N N . PRO A 1 170 ? 3.143 -21.351 3.920 1.00 39.41 170 PRO A N 1
ATOM 1416 C CA . PRO A 1 170 ? 2.602 -21.047 2.609 1.00 39.41 170 PRO A CA 1
ATOM 1417 C C . PRO A 1 170 ? 3.556 -20.251 1.728 1.00 39.41 170 PRO A C 1
ATOM 1419 O O . PRO A 1 170 ? 4.393 -19.473 2.181 1.00 39.41 170 PRO A O 1
ATOM 1422 N N . SER A 1 171 ? 3.293 -20.368 0.433 1.00 45.00 171 SER A N 1
ATOM 1423 C CA . SER A 1 171 ? 3.712 -19.454 -0.615 1.00 45.00 171 SER A CA 1
ATOM 1424 C C . SER A 1 171 ? 3.260 -18.018 -0.316 1.00 45.00 171 SER A C 1
ATOM 1426 O O . SER A 1 171 ? 2.111 -17.643 -0.547 1.00 45.00 171 SER A O 1
ATOM 1428 N N . GLN A 1 172 ? 4.186 -17.180 0.154 1.00 34.69 172 GLN A N 1
ATOM 1429 C CA . GLN A 1 172 ? 4.067 -15.729 0.044 1.00 34.69 172 GLN A CA 1
ATOM 1430 C C . GLN A 1 172 ? 5.343 -15.128 -0.537 1.00 34.69 172 GLN A C 1
ATOM 1432 O O . GLN A 1 172 ? 6.451 -15.277 -0.034 1.00 34.69 172 GLN A O 1
ATOM 1437 N N . SER A 1 173 ? 5.116 -14.460 -1.657 1.00 41.59 173 SER A N 1
ATOM 1438 C CA . SER A 1 173 ? 6.026 -13.635 -2.425 1.00 41.59 173 SER A CA 1
ATOM 1439 C C . SER A 1 173 ? 6.575 -12.465 -1.613 1.00 41.59 173 SER A C 1
ATOM 1441 O O . SER A 1 173 ? 5.794 -11.623 -1.170 1.00 41.59 173 SER A O 1
ATOM 1443 N N . SER A 1 174 ? 7.899 -12.342 -1.572 1.00 38.47 174 SER A N 1
ATOM 1444 C CA . SER A 1 174 ? 8.587 -11.085 -1.281 1.00 38.47 174 SER A CA 1
ATOM 1445 C C . SER A 1 174 ? 9.635 -10.846 -2.357 1.00 38.47 174 SER A C 1
ATOM 1447 O O . SER A 1 174 ? 10.474 -11.695 -2.645 1.00 38.47 174 SER A O 1
ATOM 1449 N N . GLN A 1 175 ? 9.489 -9.695 -2.999 1.00 45.22 175 GLN A N 1
ATOM 1450 C CA . GLN A 1 175 ? 10.318 -9.167 -4.068 1.00 45.22 175 GLN A CA 1
ATOM 1451 C C . GLN A 1 175 ? 11.746 -8.923 -3.563 1.00 45.22 175 GLN A C 1
ATOM 1453 O O . GLN A 1 175 ? 11.930 -8.279 -2.533 1.00 45.22 175 GLN A O 1
ATOM 1458 N N . ALA A 1 176 ? 12.742 -9.385 -4.315 1.00 32.97 176 ALA A N 1
ATOM 1459 C CA . ALA A 1 176 ? 14.102 -8.867 -4.255 1.00 32.97 176 ALA A CA 1
ATOM 1460 C C . ALA A 1 176 ? 14.736 -9.006 -5.646 1.00 32.97 176 ALA A C 1
ATOM 1462 O O . ALA A 1 176 ? 14.832 -10.099 -6.201 1.00 32.97 176 ALA A O 1
ATOM 1463 N N . SER A 1 177 ? 15.090 -7.864 -6.225 1.00 45.81 177 SER A N 1
ATOM 1464 C CA . SER A 1 177 ? 15.721 -7.706 -7.534 1.00 45.81 177 SER A CA 1
ATOM 1465 C C . SER A 1 177 ? 17.114 -8.348 -7.580 1.00 45.81 177 SER A C 1
ATOM 1467 O O . SER A 1 177 ? 17.910 -8.087 -6.678 1.00 45.81 177 SER A O 1
ATOM 1469 N N . PRO A 1 178 ? 17.485 -9.070 -8.652 1.00 39.62 178 PRO A N 1
ATOM 1470 C CA . PRO A 1 178 ? 18.885 -9.305 -8.973 1.00 39.62 178 PRO A CA 1
ATOM 1471 C C . PRO A 1 178 ? 19.365 -8.280 -10.003 1.00 39.62 178 PRO A C 1
ATOM 1473 O O . PRO A 1 178 ? 18.869 -8.206 -11.128 1.00 39.62 178 PRO A O 1
ATOM 1476 N N . LEU A 1 179 ? 20.354 -7.491 -9.589 1.00 35.91 179 LEU A N 1
ATOM 1477 C CA . LEU A 1 179 ? 21.222 -6.725 -10.472 1.00 35.91 179 LEU A CA 1
ATOM 1478 C C . LEU A 1 179 ? 21.912 -7.678 -11.459 1.00 35.91 179 LEU A C 1
ATOM 1480 O O . LEU A 1 179 ? 22.473 -8.703 -11.080 1.00 35.91 179 LEU A O 1
ATOM 1484 N N . ILE A 1 180 ? 21.852 -7.302 -12.731 1.00 44.97 180 ILE A N 1
ATOM 1485 C CA . ILE A 1 180 ? 22.580 -7.891 -13.855 1.00 44.97 180 ILE A CA 1
ATOM 1486 C C . ILE A 1 180 ? 24.093 -7.732 -13.619 1.00 44.97 180 ILE A C 1
ATOM 1488 O O . ILE A 1 180 ? 24.522 -6.640 -13.247 1.00 44.97 180 ILE A O 1
ATOM 1492 N N . PRO A 1 181 ? 24.918 -8.735 -13.966 1.00 41.34 181 PRO A N 1
ATOM 1493 C CA . PRO A 1 181 ? 26.242 -8.450 -14.510 1.00 41.34 181 PRO A CA 1
ATOM 1494 C C . PRO A 1 181 ? 26.274 -8.757 -16.009 1.00 41.34 181 PRO A C 1
ATOM 1496 O O . PRO A 1 181 ? 25.919 -9.841 -16.470 1.00 41.34 181 PRO A O 1
ATOM 1499 N N . SER A 1 182 ? 26.679 -7.757 -16.782 1.00 41.59 182 SER A N 1
ATOM 1500 C CA . SER A 1 182 ? 27.102 -7.877 -18.171 1.00 41.59 182 SER A CA 1
ATOM 1501 C C . SER A 1 182 ? 28.440 -8.614 -18.248 1.00 41.59 182 SER A C 1
ATOM 1503 O O . SER A 1 182 ? 29.403 -8.175 -17.625 1.00 41.59 182 SER A O 1
ATOM 1505 N N . CYS A 1 183 ? 28.528 -9.657 -19.071 1.00 31.58 183 CYS A N 1
ATOM 1506 C CA . CYS A 1 183 ? 29.805 -10.148 -19.580 1.00 31.58 183 CYS A CA 1
ATOM 1507 C C . CYS A 1 183 ? 29.730 -10.243 -21.106 1.00 31.58 183 CYS A C 1
ATOM 1509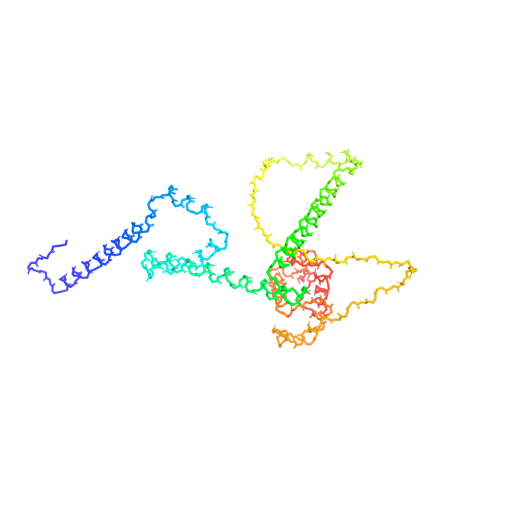 O O . CYS A 1 183 ? 28.928 -11.006 -21.641 1.00 31.58 183 CYS A O 1
ATOM 1511 N N . LEU A 1 184 ? 30.585 -9.469 -21.776 1.00 36.81 184 LEU A N 1
ATOM 1512 C CA . LEU A 1 184 ? 31.178 -9.837 -23.060 1.00 36.81 184 LEU A CA 1
ATOM 1513 C C . LEU A 1 184 ? 32.668 -10.167 -22.824 1.00 36.81 184 LEU A C 1
ATOM 1515 O O . LEU A 1 184 ? 33.230 -9.727 -21.816 1.00 36.81 184 LEU A O 1
ATOM 1519 N N . PRO A 1 185 ? 33.292 -10.963 -23.708 1.00 49.25 185 PRO A N 1
ATOM 1520 C CA . PRO A 1 185 ? 34.614 -11.542 -23.500 1.00 49.25 185 PRO A CA 1
ATOM 1521 C C . PRO A 1 185 ? 35.721 -10.542 -23.865 1.00 49.25 185 PRO A C 1
ATOM 1523 O O . PRO A 1 185 ? 35.489 -9.622 -24.645 1.00 49.25 185 PRO A O 1
ATOM 1526 N N . THR A 1 186 ? 36.942 -10.716 -23.346 1.00 34.12 186 THR A N 1
ATOM 1527 C CA . THR A 1 186 ? 38.128 -11.227 -24.079 1.00 34.12 186 THR A CA 1
ATOM 1528 C C . THR A 1 186 ? 39.434 -10.920 -23.306 1.00 34.12 186 THR A C 1
ATOM 1530 O O . THR A 1 186 ? 39.596 -9.842 -22.747 1.00 34.12 186 THR A O 1
ATOM 1533 N N . LYS A 1 187 ? 40.388 -11.855 -23.432 1.00 35.75 187 LYS A N 1
ATOM 1534 C CA . LYS A 1 187 ? 41.858 -11.787 -23.262 1.00 35.75 187 LYS A CA 1
ATOM 1535 C C . LYS A 1 187 ? 42.466 -11.963 -21.861 1.00 35.75 187 LYS A C 1
ATOM 1537 O O . LYS A 1 187 ? 42.123 -11.321 -20.880 1.00 35.75 187 LYS A O 1
ATOM 1542 N N . ILE A 1 188 ? 43.410 -12.901 -21.869 1.00 46.66 188 ILE A N 1
ATOM 1543 C CA . ILE A 1 188 ? 44.235 -13.462 -20.803 1.00 46.66 188 ILE A CA 1
ATOM 1544 C C . ILE A 1 188 ? 45.330 -12.458 -20.418 1.00 46.66 188 ILE A C 1
ATOM 1546 O O . ILE A 1 188 ? 46.090 -12.038 -21.287 1.00 46.66 188 ILE A O 1
ATOM 1550 N N . THR A 1 189 ? 45.457 -12.150 -19.127 1.00 44.47 189 THR A N 1
ATOM 1551 C CA . THR A 1 189 ? 46.662 -11.572 -18.503 1.00 44.47 189 THR A CA 1
ATOM 1552 C C . THR A 1 189 ? 46.827 -12.122 -17.073 1.00 44.47 189 THR A C 1
ATOM 1554 O O . THR A 1 189 ? 45.827 -12.453 -16.430 1.00 44.47 189 THR A O 1
ATOM 1557 N N . PRO A 1 190 ? 48.073 -12.293 -16.582 1.00 51.22 190 PRO A N 1
ATOM 1558 C CA . PRO A 1 190 ? 48.375 -12.936 -15.297 1.00 51.22 190 PRO A CA 1
ATOM 1559 C C . PRO A 1 190 ? 47.932 -12.085 -14.087 1.00 51.22 190 PRO A C 1
ATOM 1561 O O . PRO A 1 190 ? 47.683 -10.886 -14.233 1.00 51.22 190 PRO A O 1
ATOM 1564 N N . PRO A 1 191 ? 47.797 -12.685 -12.886 1.00 47.91 191 PRO A N 1
ATOM 1565 C CA . PRO A 1 191 ? 47.057 -12.086 -11.778 1.00 47.91 191 PRO A CA 1
ATOM 1566 C C . PRO A 1 191 ? 47.820 -10.920 -11.127 1.00 47.91 191 PRO A C 1
ATOM 1568 O O . PRO A 1 191 ? 48.958 -11.109 -10.697 1.00 47.91 191 PRO A O 1
ATOM 1571 N N . PRO A 1 192 ? 47.201 -9.738 -10.942 1.00 47.59 192 PRO A N 1
ATOM 1572 C CA . PRO A 1 192 ? 47.725 -8.747 -10.020 1.00 47.59 192 PRO A CA 1
ATOM 1573 C C . PRO A 1 192 ? 47.347 -9.137 -8.586 1.00 47.59 192 PRO A C 1
ATOM 1575 O O . PRO A 1 192 ? 46.175 -9.265 -8.218 1.00 47.59 192 PRO A O 1
ATOM 1578 N N . VAL A 1 193 ? 48.381 -9.328 -7.775 1.00 56.41 193 VAL A N 1
ATOM 1579 C CA . VAL A 1 193 ? 48.331 -9.435 -6.318 1.00 56.41 193 VAL A CA 1
ATOM 1580 C C . VAL A 1 193 ? 47.667 -8.177 -5.739 1.00 56.41 193 VAL A C 1
ATOM 1582 O O . VAL A 1 193 ? 48.049 -7.059 -6.067 1.00 56.41 193 VAL A O 1
ATOM 1585 N N . GLY A 1 194 ? 46.681 -8.370 -4.856 1.00 56.84 194 GLY A N 1
ATOM 1586 C CA . GLY A 1 194 ? 46.111 -7.317 -4.009 1.00 56.84 194 GLY A CA 1
ATOM 1587 C C . GLY A 1 194 ? 44.951 -6.536 -4.632 1.00 56.84 194 GLY A C 1
ATOM 1588 O O . GLY A 1 194 ? 45.135 -5.506 -5.279 1.00 56.84 194 GLY A O 1
ATOM 1589 N N . ARG A 1 195 ? 43.710 -6.956 -4.350 1.00 53.44 195 ARG A N 1
ATOM 1590 C CA . ARG A 1 195 ? 42.549 -6.071 -4.530 1.00 53.44 195 ARG A CA 1
ATOM 1591 C C . ARG A 1 195 ? 42.684 -4.907 -3.548 1.00 53.44 195 ARG A C 1
ATOM 1593 O O . ARG A 1 195 ? 42.604 -5.115 -2.340 1.00 53.44 195 ARG A O 1
ATOM 1600 N N . LYS A 1 196 ? 42.877 -3.694 -4.070 1.00 59.12 196 LYS A N 1
ATOM 1601 C CA . LYS A 1 196 ? 42.813 -2.459 -3.278 1.00 59.12 196 LYS A CA 1
ATOM 1602 C C . LYS A 1 196 ? 41.451 -2.398 -2.562 1.00 59.12 196 LYS A C 1
ATOM 1604 O O . LYS A 1 196 ? 40.443 -2.748 -3.188 1.00 59.12 196 LYS A O 1
ATOM 1609 N N . PRO A 1 197 ? 41.392 -2.004 -1.276 1.00 60.47 197 PRO A N 1
ATOM 1610 C CA . PRO A 1 197 ? 40.121 -1.848 -0.583 1.00 60.47 197 PRO A CA 1
ATOM 1611 C C . PRO A 1 197 ? 39.268 -0.834 -1.347 1.00 60.47 197 PRO A C 1
ATOM 1613 O O . PRO A 1 197 ? 39.756 0.195 -1.807 1.00 60.47 197 PRO A O 1
ATOM 1616 N N . ALA A 1 198 ? 38.002 -1.178 -1.554 1.00 61.94 198 ALA A N 1
ATOM 1617 C CA . ALA A 1 198 ? 37.098 -0.368 -2.349 1.00 61.94 198 ALA A CA 1
ATOM 1618 C C . ALA A 1 198 ? 36.887 1.005 -1.680 1.00 61.94 198 ALA A C 1
ATOM 1620 O O . ALA A 1 198 ? 36.746 1.061 -0.460 1.00 61.94 198 ALA A O 1
ATOM 1621 N N . ASN A 1 199 ? 36.838 2.084 -2.474 1.00 74.06 199 ASN A N 1
ATOM 1622 C CA . ASN A 1 199 ? 36.789 3.464 -1.969 1.00 74.06 199 ASN A CA 1
ATOM 1623 C C . ASN A 1 199 ? 35.724 3.664 -0.869 1.00 74.06 199 ASN A C 1
ATOM 1625 O O . ASN A 1 199 ? 34.621 3.110 -0.990 1.00 74.06 199 ASN A O 1
ATOM 1629 N N . PRO A 1 200 ? 36.031 4.431 0.191 1.00 72.81 200 PRO A N 1
ATOM 1630 C CA . PRO A 1 200 ? 35.073 4.727 1.254 1.00 72.81 200 PRO A CA 1
ATOM 1631 C C . PRO A 1 200 ? 33.805 5.364 0.668 1.00 72.81 200 PRO A C 1
ATOM 1633 O O . PRO A 1 200 ? 33.882 6.104 -0.314 1.00 72.81 200 PRO A O 1
ATOM 1636 N N . LEU A 1 201 ? 32.629 5.035 1.216 1.00 73.69 201 LEU A N 1
ATOM 1637 C CA . LEU A 1 201 ? 31.402 5.717 0.793 1.00 73.69 201 LEU A CA 1
ATOM 1638 C C . LEU A 1 201 ? 31.433 7.148 1.328 1.00 73.69 201 LEU A C 1
ATOM 1640 O O . LEU A 1 201 ? 31.640 7.343 2.527 1.00 73.69 201 LEU A O 1
ATOM 1644 N N . ASP A 1 202 ? 31.200 8.125 0.456 1.00 74.69 202 ASP A N 1
ATOM 1645 C CA . ASP A 1 202 ? 30.949 9.494 0.889 1.00 74.69 202 ASP A CA 1
ATOM 1646 C C . ASP A 1 202 ? 29.543 9.568 1.494 1.00 74.69 202 ASP A C 1
ATOM 1648 O O . ASP A 1 202 ? 28.548 9.206 0.862 1.00 74.69 202 ASP A O 1
ATOM 1652 N N . ILE A 1 203 ? 29.486 9.961 2.762 1.00 75.12 203 ILE A N 1
ATOM 1653 C CA . ILE A 1 203 ? 28.264 10.000 3.565 1.00 75.12 203 ILE A CA 1
ATOM 1654 C C . ILE A 1 203 ? 27.766 11.439 3.727 1.00 75.12 203 ILE A C 1
ATOM 1656 O O . ILE A 1 203 ? 26.661 11.621 4.2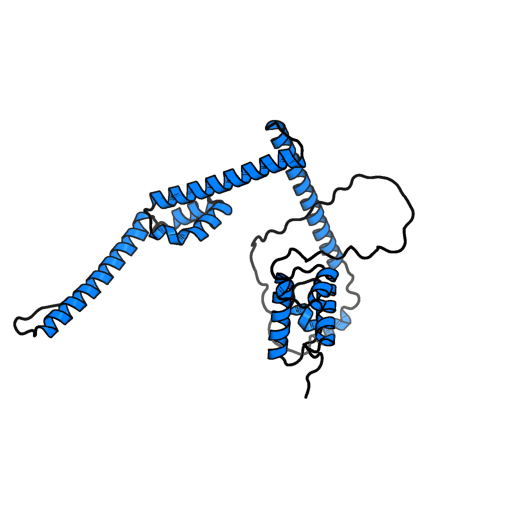14 1.00 75.12 203 ILE A O 1
ATOM 1660 N N . SER A 1 204 ? 28.510 12.443 3.247 1.00 71.50 204 SER A N 1
ATOM 1661 C CA . SER A 1 204 ? 28.318 13.874 3.539 1.00 71.50 204 SER A CA 1
ATOM 1662 C C . SER A 1 204 ? 26.958 14.465 3.131 1.00 71.50 204 SER A C 1
ATOM 1664 O O . SER A 1 204 ? 26.588 15.522 3.623 1.00 71.50 204 SER A O 1
ATOM 1666 N N . GLN A 1 205 ? 26.201 13.796 2.257 1.00 70.94 205 GLN A N 1
ATOM 1667 C CA . GLN A 1 205 ? 24.883 14.243 1.768 1.00 70.94 205 GLN A CA 1
ATOM 1668 C C . GLN A 1 205 ? 23.707 13.403 2.304 1.00 70.94 205 GLN A C 1
ATOM 1670 O O . GLN A 1 205 ? 22.574 13.549 1.855 1.00 70.94 205 GLN A O 1
ATOM 1675 N N . ALA A 1 206 ? 23.961 12.459 3.211 1.00 75.44 206 ALA A N 1
ATOM 1676 C CA . ALA A 1 206 ? 22.935 11.575 3.748 1.00 75.44 206 ALA A CA 1
ATOM 1677 C C . ALA A 1 206 ? 22.172 12.189 4.939 1.00 75.44 206 ALA A C 1
ATOM 1679 O O . ALA A 1 206 ? 22.755 12.768 5.850 1.00 75.44 206 ALA A O 1
ATOM 1680 N N . ASP A 1 207 ? 20.859 11.968 4.999 1.00 70.75 207 ASP A N 1
ATOM 1681 C CA . ASP A 1 207 ? 20.032 12.399 6.131 1.00 70.75 207 ASP A CA 1
ATOM 1682 C C . ASP A 1 207 ? 20.524 11.813 7.470 1.00 70.75 207 ASP A C 1
ATOM 1684 O O . ASP A 1 207 ? 20.544 10.589 7.659 1.00 70.75 207 ASP A O 1
ATOM 1688 N N . GLY A 1 208 ? 20.829 12.686 8.436 1.00 72.31 208 GLY A N 1
ATOM 1689 C CA . GLY A 1 208 ? 21.138 12.314 9.822 1.00 72.31 208 GLY A CA 1
ATOM 1690 C C . GLY A 1 208 ? 22.624 12.238 10.183 1.00 72.31 208 GLY A C 1
ATOM 1691 O O . GLY A 1 208 ? 22.932 11.715 11.249 1.00 72.31 208 GLY A O 1
ATOM 1692 N N . ILE A 1 209 ? 23.533 12.752 9.345 1.00 81.69 209 ILE A N 1
ATOM 1693 C CA . ILE A 1 209 ? 24.980 12.855 9.652 1.00 81.69 209 ILE A CA 1
ATOM 1694 C C . ILE A 1 209 ? 25.241 13.662 10.921 1.00 81.69 209 ILE A C 1
ATOM 1696 O O . ILE A 1 209 ? 26.099 13.288 11.713 1.00 81.69 209 ILE A O 1
ATOM 1700 N N . GLU A 1 210 ? 24.487 14.743 11.122 1.00 82.31 210 GLU A N 1
ATOM 1701 C CA . GLU A 1 210 ? 24.642 15.660 12.259 1.00 82.31 210 GLU A CA 1
ATOM 1702 C C . GLU A 1 210 ? 24.451 14.966 13.618 1.00 82.31 210 GLU A C 1
ATOM 1704 O O . GLU A 1 210 ? 24.928 15.446 14.640 1.00 82.31 210 GLU A O 1
ATOM 1709 N N . LEU A 1 211 ? 23.783 13.808 13.633 1.00 84.62 211 LEU A N 1
ATOM 1710 C CA . LEU A 1 211 ? 23.533 13.000 14.828 1.00 84.62 211 LEU A CA 1
ATOM 1711 C C . LEU A 1 211 ? 24.655 11.986 15.115 1.00 84.62 211 LEU A C 1
ATOM 1713 O O . LEU A 1 211 ? 24.593 11.287 16.128 1.00 84.62 211 LEU A O 1
ATOM 1717 N N . LEU A 1 212 ? 25.638 11.850 14.217 1.00 85.31 212 LEU A N 1
ATOM 1718 C CA . LEU A 1 212 ? 26.778 10.944 14.363 1.00 85.31 212 LEU A CA 1
ATOM 1719 C C . LEU A 1 212 ? 28.030 11.731 14.753 1.00 85.31 212 LEU A C 1
ATOM 1721 O O . LEU A 1 212 ? 28.346 12.749 14.139 1.00 85.31 212 LEU A O 1
ATOM 1725 N N . SER A 1 213 ? 28.798 11.196 15.705 1.00 88.62 213 SER A N 1
ATOM 1726 C CA . SER A 1 213 ? 30.144 11.707 15.996 1.00 88.62 213 SER A CA 1
ATOM 1727 C C . SER A 1 213 ? 31.069 11.535 14.783 1.00 88.62 213 SER A C 1
ATOM 1729 O O . SER A 1 213 ? 30.876 10.624 13.975 1.00 88.62 213 SER A O 1
ATOM 1731 N N . THR A 1 214 ? 32.117 12.352 14.672 1.00 87.12 214 THR A N 1
ATOM 1732 C CA . THR A 1 214 ? 33.121 12.276 13.591 1.00 87.12 214 THR A CA 1
ATOM 1733 C C . THR A 1 214 ? 33.711 10.868 13.441 1.00 87.12 214 THR A C 1
ATOM 1735 O O . THR A 1 214 ? 33.936 10.385 12.336 1.00 87.12 214 THR A O 1
ATOM 1738 N N . GLU A 1 215 ? 33.874 10.154 14.550 1.00 90.06 215 GLU A N 1
ATOM 1739 C CA . GLU A 1 215 ? 34.391 8.783 14.592 1.00 90.06 215 GLU A CA 1
ATOM 1740 C C . GLU A 1 215 ? 33.344 7.741 14.160 1.00 90.06 215 GLU A C 1
ATOM 1742 O O . GLU A 1 215 ? 33.670 6.698 13.596 1.00 90.06 215 GLU A O 1
ATOM 1747 N N . GLU A 1 216 ? 32.060 8.021 14.384 1.00 91.06 216 GLU A N 1
ATOM 1748 C CA . GLU A 1 216 ? 30.971 7.188 13.870 1.00 91.06 216 GLU A CA 1
ATOM 1749 C C . GLU A 1 216 ? 30.788 7.397 12.364 1.00 91.06 216 GLU A C 1
ATOM 1751 O O . GLU A 1 216 ? 30.477 6.451 11.638 1.00 91.06 216 GLU A O 1
ATOM 1756 N N . GLN A 1 217 ? 31.023 8.618 11.879 1.00 90.50 217 GLN A N 1
ATOM 1757 C CA . GLN A 1 217 ? 30.997 8.945 10.457 1.00 90.50 217 GLN A CA 1
ATOM 1758 C C . GLN A 1 217 ? 32.111 8.207 9.699 1.00 90.50 217 GLN A C 1
ATOM 1760 O O . GLN A 1 217 ? 31.838 7.594 8.663 1.00 90.50 217 GLN A O 1
ATOM 1765 N N . THR A 1 218 ? 33.340 8.170 10.233 1.00 90.06 218 THR A N 1
ATOM 1766 C CA . THR A 1 218 ? 34.449 7.409 9.623 1.00 90.06 218 THR A CA 1
ATOM 1767 C C . THR A 1 218 ? 34.177 5.904 9.621 1.00 90.06 218 THR A C 1
ATOM 1769 O O . THR A 1 218 ? 34.416 5.235 8.607 1.00 90.06 218 THR A O 1
ATOM 1772 N N . LEU A 1 219 ? 33.599 5.365 10.702 1.00 90.81 219 LEU A N 1
ATOM 1773 C CA . LEU A 1 219 ? 33.165 3.968 10.765 1.00 90.81 219 LEU A CA 1
ATOM 1774 C C . LEU A 1 219 ? 32.105 3.666 9.697 1.00 90.81 219 LEU A C 1
ATOM 1776 O O . LEU A 1 219 ? 32.231 2.685 8.961 1.00 90.81 219 LEU A O 1
ATOM 1780 N N . CYS A 1 220 ? 31.079 4.509 9.580 1.00 89.75 220 CYS A N 1
ATOM 1781 C CA . CYS A 1 220 ? 30.019 4.344 8.590 1.00 89.75 220 CYS A CA 1
ATOM 1782 C C . CYS A 1 220 ? 30.565 4.417 7.159 1.00 89.75 220 CYS A C 1
ATOM 1784 O O . CYS A 1 220 ? 30.183 3.599 6.319 1.00 89.75 220 CYS A O 1
ATOM 1786 N N . SER A 1 221 ? 31.501 5.332 6.892 1.00 90.06 221 SER A N 1
ATOM 1787 C CA . SER A 1 221 ? 32.126 5.512 5.576 1.00 90.06 221 SER A CA 1
ATOM 1788 C C . SER A 1 221 ? 32.945 4.282 5.177 1.00 90.06 221 SER A C 1
ATOM 1790 O O . SER A 1 221 ? 32.788 3.744 4.074 1.00 90.06 221 SER A O 1
ATOM 1792 N N . THR A 1 222 ? 33.720 3.753 6.128 1.00 90.31 222 THR A N 1
ATOM 1793 C CA . THR A 1 222 ? 34.538 2.544 5.961 1.00 90.31 222 THR A CA 1
ATOM 1794 C C . THR A 1 222 ? 33.678 1.293 5.775 1.00 90.31 222 THR A C 1
ATOM 1796 O O . THR A 1 222 ? 33.917 0.486 4.877 1.00 90.31 222 THR A O 1
ATOM 1799 N N . LEU A 1 223 ? 32.638 1.121 6.599 1.00 88.56 223 LEU A N 1
ATOM 1800 C CA . LEU A 1 223 ? 31.727 -0.029 6.537 1.00 88.56 223 LEU A CA 1
ATOM 1801 C C . LEU A 1 223 ? 30.659 0.095 5.452 1.00 88.56 223 LEU A C 1
ATOM 1803 O O . LEU A 1 223 ? 29.885 -0.849 5.226 1.00 88.56 223 LEU A O 1
ATOM 1807 N N . ARG A 1 224 ? 30.630 1.236 4.760 1.00 88.75 224 ARG A N 1
ATOM 1808 C CA . ARG A 1 224 ? 29.659 1.554 3.724 1.00 88.75 224 ARG A CA 1
ATOM 1809 C C . ARG A 1 224 ? 28.223 1.408 4.244 1.00 88.75 224 ARG A C 1
ATOM 1811 O O . ARG A 1 224 ? 27.429 0.641 3.694 1.00 88.75 224 ARG A O 1
ATOM 1818 N N . LEU A 1 225 ? 27.936 2.058 5.369 1.00 87.12 225 LEU A N 1
ATOM 1819 C CA . LEU A 1 225 ? 26.631 2.097 6.030 1.00 87.12 225 LEU A CA 1
ATOM 1820 C C . LEU A 1 225 ? 26.102 3.528 6.012 1.00 87.12 225 LEU A C 1
ATOM 1822 O O . LEU A 1 225 ? 26.843 4.458 6.296 1.00 87.12 225 LEU A O 1
ATOM 1826 N N . LEU A 1 226 ? 24.819 3.703 5.693 1.00 89.50 226 LEU A N 1
ATOM 1827 C CA . LEU A 1 226 ? 24.192 5.021 5.777 1.00 89.50 226 LEU A CA 1
ATOM 1828 C C . LEU A 1 226 ? 23.895 5.386 7.251 1.00 89.50 226 LEU A C 1
ATOM 1830 O O . LEU A 1 226 ? 23.607 4.482 8.047 1.00 89.50 226 LEU A O 1
ATOM 1834 N N . PRO A 1 227 ? 23.871 6.688 7.600 1.00 89.06 227 PRO A N 1
ATOM 1835 C CA . PRO A 1 227 ? 23.595 7.188 8.950 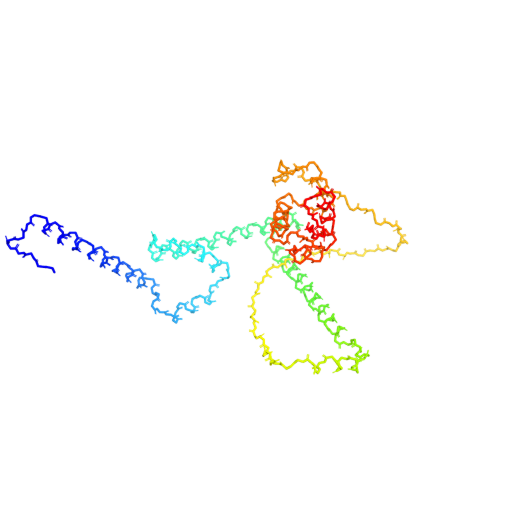1.00 89.06 227 PRO A CA 1
ATOM 1836 C C . PRO A 1 227 ? 22.312 6.636 9.582 1.00 89.06 227 PRO A C 1
ATOM 1838 O O . PRO A 1 227 ? 22.344 6.098 10.686 1.00 89.06 227 PRO A O 1
ATOM 1841 N N . ARG A 1 228 ? 21.176 6.681 8.868 1.00 88.88 228 ARG A N 1
ATOM 1842 C CA . ARG A 1 228 ? 19.886 6.185 9.388 1.00 88.88 228 ARG A CA 1
ATOM 1843 C C . ARG A 1 228 ? 19.918 4.698 9.785 1.00 88.88 228 ARG A C 1
ATOM 1845 O O . ARG A 1 228 ? 19.568 4.394 10.926 1.00 88.88 228 ARG A O 1
ATOM 1852 N N . PRO A 1 229 ? 20.341 3.760 8.912 1.00 90.25 229 PRO A N 1
ATOM 1853 C CA . PRO A 1 229 ? 20.530 2.363 9.303 1.00 90.25 229 PRO A CA 1
ATOM 1854 C C . PRO A 1 229 ? 21.490 2.178 10.482 1.00 90.25 229 PRO A C 1
ATOM 1856 O O . PRO A 1 229 ? 21.206 1.370 11.365 1.00 90.25 229 PRO A O 1
ATOM 1859 N N . TYR A 1 230 ? 22.595 2.930 10.529 1.00 92.12 230 TYR A N 1
ATOM 1860 C CA . TYR A 1 230 ? 23.550 2.857 11.636 1.00 92.12 230 TYR A CA 1
ATOM 1861 C C . TYR A 1 230 ? 22.918 3.246 12.979 1.00 92.12 230 TYR A C 1
ATOM 1863 O O . TYR A 1 230 ? 23.073 2.515 13.955 1.00 92.12 230 TYR A O 1
ATOM 1871 N N . LEU A 1 231 ? 22.127 4.322 13.027 1.00 91.69 231 LEU A N 1
ATOM 1872 C CA . LEU A 1 231 ? 21.439 4.747 14.252 1.00 91.69 231 LEU A CA 1
ATOM 1873 C C . LEU A 1 231 ? 20.451 3.690 14.768 1.00 91.69 231 LEU A C 1
ATOM 1875 O O . LEU A 1 231 ? 20.371 3.446 15.973 1.00 91.69 231 LEU A O 1
ATOM 1879 N N . VAL A 1 232 ? 19.731 3.006 13.873 1.00 92.56 232 VAL A N 1
ATOM 1880 C CA . VAL A 1 232 ? 18.838 1.895 14.256 1.00 92.56 232 VAL A CA 1
ATOM 1881 C C . VAL A 1 232 ? 19.635 0.738 14.862 1.00 92.56 232 VAL A C 1
ATOM 1883 O O . VAL A 1 232 ? 19.237 0.185 15.890 1.00 92.56 232 VAL A O 1
ATOM 1886 N N . ILE A 1 233 ? 20.776 0.392 14.260 1.00 92.44 233 ILE A N 1
ATOM 1887 C CA . ILE A 1 233 ? 21.671 -0.655 14.766 1.00 92.44 233 ILE A CA 1
ATOM 1888 C C . ILE A 1 233 ? 22.207 -0.272 16.148 1.00 92.44 233 ILE A C 1
ATOM 1890 O O . ILE A 1 233 ? 22.082 -1.066 17.080 1.00 92.44 233 ILE A O 1
ATOM 1894 N N . LYS A 1 234 ? 22.728 0.951 16.300 1.00 92.00 234 LYS A N 1
ATOM 1895 C CA . LYS A 1 234 ? 23.237 1.497 17.565 1.00 92.00 234 LYS A CA 1
ATOM 1896 C C . LYS A 1 234 ? 22.193 1.383 18.674 1.00 92.00 234 LYS A C 1
ATOM 1898 O O . LYS A 1 234 ? 22.458 0.763 19.699 1.00 92.00 234 LYS A O 1
ATOM 1903 N N . ASN A 1 235 ? 20.978 1.872 18.429 1.00 92.31 235 ASN A N 1
ATOM 1904 C CA . ASN A 1 235 ? 19.881 1.800 19.397 1.00 92.31 235 ASN A CA 1
ATOM 1905 C C . ASN A 1 235 ? 19.499 0.358 19.754 1.00 92.31 235 ASN A C 1
ATOM 1907 O O . ASN A 1 235 ? 19.182 0.069 20.904 1.00 92.31 235 ASN A O 1
ATOM 1911 N N . THR A 1 236 ? 19.533 -0.558 18.786 1.00 92.69 236 THR A N 1
ATOM 1912 C CA . THR A 1 236 ? 19.203 -1.971 19.023 1.00 92.69 236 THR A CA 1
ATOM 1913 C C . THR A 1 236 ? 20.252 -2.650 19.905 1.00 92.69 236 THR A C 1
ATOM 1915 O O . THR A 1 236 ? 19.892 -3.354 20.843 1.00 92.69 236 THR A O 1
ATOM 1918 N N . ILE A 1 237 ? 21.541 -2.406 19.642 1.00 91.62 237 ILE A N 1
ATOM 1919 C CA . ILE A 1 237 ? 22.650 -2.945 20.444 1.00 91.62 237 ILE A CA 1
ATOM 1920 C C . ILE A 1 237 ? 22.587 -2.413 21.875 1.00 91.62 237 ILE A C 1
ATOM 1922 O O . ILE A 1 237 ? 22.678 -3.199 22.815 1.00 91.62 237 ILE A O 1
ATOM 1926 N N . LEU A 1 238 ? 22.419 -1.098 22.040 1.00 92.25 238 LEU A N 1
ATOM 1927 C CA . LEU A 1 238 ? 22.415 -0.464 23.358 1.00 92.25 238 LEU A CA 1
ATOM 1928 C C . LEU A 1 238 ? 21.224 -0.920 24.205 1.00 92.25 238 LEU A C 1
ATOM 1930 O O . LEU A 1 238 ? 21.412 -1.270 25.364 1.00 92.25 238 LEU A O 1
ATOM 1934 N N . ARG A 1 239 ? 20.026 -1.025 23.615 1.00 93.19 239 ARG A N 1
ATOM 1935 C CA . ARG A 1 239 ? 18.842 -1.553 24.315 1.00 93.19 239 ARG A CA 1
ATOM 1936 C C . ARG A 1 239 ? 19.018 -3.001 24.760 1.00 93.19 239 ARG A C 1
ATOM 1938 O O . ARG A 1 239 ? 18.552 -3.375 25.828 1.00 93.19 239 ARG A O 1
ATOM 1945 N N . GLU A 1 240 ? 19.643 -3.842 23.941 1.00 90.06 240 GLU A N 1
ATOM 1946 C CA . GLU A 1 240 ? 19.893 -5.235 24.327 1.00 90.06 240 GLU A CA 1
ATOM 1947 C C . GLU A 1 240 ? 20.995 -5.355 25.381 1.00 90.06 240 GLU A C 1
ATOM 1949 O O . GLU A 1 240 ? 20.894 -6.194 26.275 1.00 90.06 240 GLU A O 1
ATOM 1954 N N . TYR A 1 241 ? 22.005 -4.484 25.335 1.00 91.12 241 TYR A N 1
ATOM 1955 C CA . TYR A 1 241 ? 23.011 -4.399 26.388 1.00 91.12 241 TYR A CA 1
ATOM 1956 C C . TYR A 1 241 ? 22.409 -3.935 27.719 1.00 91.12 241 TYR A C 1
ATOM 1958 O O . TYR A 1 241 ? 22.697 -4.539 28.745 1.00 91.12 241 TYR A O 1
ATOM 1966 N N . GLU A 1 242 ? 21.525 -2.937 27.708 1.00 89.44 242 GLU A N 1
ATOM 1967 C CA . GLU A 1 242 ? 20.819 -2.465 28.905 1.00 89.44 242 GLU A CA 1
ATOM 1968 C C . GLU A 1 242 ? 19.983 -3.578 29.557 1.00 89.44 242 GLU A C 1
ATOM 1970 O O . GLU A 1 242 ? 19.978 -3.721 30.776 1.00 89.44 242 GLU A O 1
ATOM 1975 N N . LYS A 1 243 ? 19.337 -4.433 28.752 1.00 89.19 243 LYS A N 1
ATOM 1976 C CA . LYS A 1 243 ? 18.555 -5.574 29.258 1.00 89.19 243 LYS A CA 1
ATOM 1977 C C . LYS A 1 243 ? 19.410 -6.702 29.834 1.00 89.19 243 LYS A C 1
ATOM 1979 O O . LYS A 1 243 ? 19.012 -7.323 30.814 1.00 89.19 243 LYS A O 1
ATOM 1984 N N . GLN A 1 244 ? 20.516 -7.050 29.172 1.00 85.06 244 GLN A N 1
ATOM 1985 C CA . GLN A 1 244 ? 21.301 -8.249 29.502 1.00 85.06 244 GLN A CA 1
ATOM 1986 C C . GLN A 1 244 ? 22.512 -7.950 30.402 1.00 85.06 244 GLN A C 1
ATOM 1988 O O . GLN A 1 244 ? 23.038 -8.858 31.044 1.00 85.06 244 GLN A O 1
ATOM 1993 N N . GLY A 1 245 ? 22.982 -6.700 30.440 1.00 84.50 245 GLY A N 1
ATOM 1994 C CA . GLY A 1 245 ? 24.171 -6.248 31.174 1.00 84.50 245 GLY A CA 1
ATOM 1995 C C . GLY A 1 245 ? 25.513 -6.687 30.569 1.00 84.50 245 GLY A C 1
ATOM 1996 O O . GLY A 1 245 ? 26.571 -6.255 31.016 1.00 84.50 245 GLY A O 1
ATOM 1997 N N . PHE A 1 246 ? 25.498 -7.549 29.553 1.00 87.56 246 PHE A N 1
ATOM 1998 C CA . PHE A 1 246 ? 26.661 -7.959 28.770 1.00 87.56 246 PHE A CA 1
ATOM 1999 C C . PHE A 1 246 ? 26.208 -8.342 27.364 1.00 87.56 246 PHE A C 1
ATOM 2001 O O . PHE A 1 246 ? 25.090 -8.818 27.172 1.00 87.56 246 PHE A O 1
ATOM 2008 N N . LEU A 1 247 ? 27.075 -8.175 26.366 1.00 88.81 247 LEU A N 1
ATOM 2009 C CA . LEU A 1 247 ? 26.737 -8.544 24.995 1.00 88.81 247 LEU A CA 1
ATOM 2010 C C . LEU A 1 247 ? 27.894 -9.280 24.325 1.00 88.81 247 LEU A C 1
ATOM 2012 O O . LEU A 1 247 ? 28.982 -8.737 24.153 1.00 88.81 247 LEU A O 1
ATOM 2016 N N . LYS A 1 248 ? 27.654 -10.530 23.913 1.00 90.44 248 LYS A N 1
ATOM 2017 C CA . LYS A 1 248 ? 28.634 -11.354 23.185 1.00 90.44 248 LYS A CA 1
ATOM 2018 C C . LYS A 1 248 ? 28.523 -11.129 21.679 1.00 90.44 248 LYS A C 1
ATOM 2020 O O . LYS A 1 248 ? 27.419 -11.077 21.141 1.00 90.44 248 LYS A O 1
ATOM 2025 N N . ARG A 1 249 ? 29.654 -11.188 20.967 1.00 90.25 249 ARG A N 1
ATOM 2026 C CA . ARG A 1 249 ? 29.728 -11.037 19.497 1.00 90.25 249 ARG A CA 1
ATOM 2027 C C . ARG A 1 249 ? 28.736 -11.928 18.725 1.00 90.25 249 ARG A C 1
ATOM 2029 O O . ARG A 1 249 ? 28.167 -11.502 17.723 1.00 90.25 249 ARG A O 1
ATOM 2036 N N . ARG A 1 250 ? 28.486 -13.162 19.191 1.00 88.88 250 ARG A N 1
ATOM 2037 C CA . ARG A 1 250 ? 27.495 -14.082 18.588 1.00 88.88 250 ARG A CA 1
ATOM 2038 C C . ARG A 1 250 ? 26.054 -13.581 18.742 1.00 88.88 250 ARG A C 1
ATOM 2040 O O . ARG A 1 250 ? 25.284 -13.702 17.796 1.00 88.88 250 ARG A O 1
ATOM 2047 N N . ALA A 1 251 ? 25.711 -13.010 19.896 1.00 88.38 251 ALA A N 1
ATOM 2048 C CA . ALA A 1 251 ? 24.391 -12.438 20.149 1.00 88.38 251 ALA A CA 1
ATOM 2049 C C . ALA A 1 251 ? 24.176 -11.175 19.305 1.00 88.38 251 ALA A C 1
ATOM 2051 O O . ALA A 1 251 ? 23.158 -11.058 18.633 1.00 88.38 251 ALA A O 1
ATOM 2052 N N . THR A 1 252 ? 25.182 -10.298 19.216 1.00 89.12 252 THR A N 1
ATOM 2053 C CA . THR A 1 252 ? 25.144 -9.105 18.352 1.00 89.12 252 THR A CA 1
ATOM 2054 C C . THR A 1 252 ? 24.879 -9.462 16.884 1.00 89.12 252 THR A C 1
ATOM 2056 O O . THR A 1 252 ? 24.047 -8.834 16.234 1.00 89.12 252 THR A O 1
ATOM 2059 N N . ARG A 1 253 ? 25.516 -10.526 16.371 1.00 90.06 253 ARG A N 1
ATOM 2060 C CA . ARG A 1 253 ? 25.272 -11.051 15.011 1.00 90.06 253 ARG A CA 1
ATOM 2061 C C . ARG A 1 253 ? 23.864 -11.611 14.812 1.00 90.06 253 ARG A C 1
ATOM 2063 O O . ARG A 1 253 ? 23.343 -11.529 13.710 1.00 90.06 253 ARG A O 1
ATOM 2070 N N . ALA A 1 254 ? 23.260 -12.195 15.845 1.00 87.50 254 ALA A N 1
ATOM 2071 C CA . ALA A 1 254 ? 21.891 -12.704 15.764 1.00 87.50 254 ALA A CA 1
ATOM 2072 C C . ALA A 1 254 ? 20.851 -11.570 15.796 1.00 87.50 254 ALA A C 1
ATOM 2074 O O . ALA A 1 254 ? 19.815 -11.666 15.140 1.00 87.50 254 ALA A O 1
ATOM 2075 N N . LEU A 1 255 ? 21.142 -10.492 16.532 1.00 86.25 255 LEU A N 1
ATOM 2076 C CA . LEU A 1 255 ? 20.274 -9.320 16.661 1.00 86.25 255 LEU A CA 1
ATOM 2077 C C . LEU A 1 255 ? 20.236 -8.476 15.381 1.00 86.25 255 LEU A C 1
ATOM 2079 O O . LEU A 1 255 ? 19.187 -7.949 15.012 1.00 86.25 255 LEU A O 1
ATOM 2083 N N . ILE A 1 256 ? 21.369 -8.360 14.688 1.00 86.38 256 ILE A N 1
ATOM 2084 C CA . ILE A 1 256 ? 21.510 -7.506 13.508 1.00 86.38 256 ILE A CA 1
ATOM 2085 C C . ILE A 1 256 ? 21.599 -8.381 12.261 1.00 86.38 256 ILE A C 1
ATOM 2087 O O . ILE A 1 256 ? 22.603 -9.046 12.022 1.00 86.38 256 ILE A O 1
ATOM 2091 N N . LYS A 1 257 ? 20.562 -8.338 11.420 1.00 83.50 257 LYS A N 1
ATOM 2092 C CA . LYS A 1 257 ? 20.494 -9.076 10.145 1.00 83.50 257 LYS A CA 1
ATOM 2093 C C . LYS A 1 257 ? 21.324 -8.402 9.034 1.00 83.50 257 LYS A C 1
ATOM 2095 O O . LYS A 1 257 ? 20.791 -8.061 7.983 1.00 83.50 257 LYS A O 1
ATOM 2100 N N . ILE A 1 258 ? 22.612 -8.165 9.283 1.00 85.56 258 ILE A N 1
ATOM 2101 C CA . ILE A 1 258 ? 23.579 -7.567 8.341 1.00 85.56 258 ILE A CA 1
ATOM 2102 C C . ILE A 1 258 ? 24.789 -8.502 8.209 1.00 85.56 258 ILE A C 1
ATOM 2104 O O . ILE A 1 258 ? 24.975 -9.413 9.014 1.00 85.56 258 ILE A O 1
ATOM 2108 N N . ASP A 1 259 ? 25.606 -8.280 7.177 1.00 88.44 259 ASP A N 1
ATOM 2109 C CA . ASP A 1 259 ? 26.889 -8.946 6.957 1.00 88.44 259 ASP A CA 1
ATOM 2110 C C . ASP A 1 259 ? 27.708 -9.104 8.255 1.00 88.44 259 ASP A C 1
ATOM 2112 O O . ASP A 1 259 ? 27.936 -8.153 9.013 1.00 88.44 259 ASP A O 1
ATOM 2116 N N . VAL A 1 260 ? 28.174 -10.333 8.483 1.00 87.19 260 VAL A N 1
ATOM 2117 C CA . VAL A 1 260 ? 28.920 -10.762 9.671 1.00 87.19 260 VAL A CA 1
ATOM 2118 C C . VAL A 1 260 ? 30.180 -9.922 9.897 1.00 87.19 260 VAL A C 1
ATOM 2120 O O . VAL A 1 260 ? 30.526 -9.631 11.048 1.00 87.19 260 VAL A O 1
ATOM 2123 N N . ASN A 1 261 ? 30.853 -9.500 8.825 1.00 87.81 261 ASN A N 1
ATOM 2124 C CA . ASN A 1 261 ? 32.081 -8.712 8.896 1.00 87.81 261 ASN A CA 1
ATOM 2125 C C . ASN A 1 261 ? 31.796 -7.290 9.384 1.00 87.81 261 ASN A C 1
ATOM 2127 O O . ASN A 1 261 ? 32.498 -6.788 10.262 1.00 87.81 261 ASN A O 1
ATOM 2131 N N . LYS A 1 262 ? 30.719 -6.669 8.888 1.00 90.06 262 LYS A N 1
ATOM 2132 C CA . LYS A 1 262 ? 30.295 -5.331 9.324 1.00 90.06 262 LYS A CA 1
ATOM 2133 C C . LYS A 1 262 ? 29.864 -5.348 10.784 1.00 90.06 262 LYS A C 1
ATOM 2135 O O . LYS A 1 262 ? 30.338 -4.536 11.569 1.00 90.06 262 LYS A O 1
ATOM 2140 N N . THR A 1 263 ? 29.042 -6.324 11.168 1.00 91.44 263 THR A N 1
ATOM 2141 C CA . THR A 1 263 ? 28.574 -6.463 12.552 1.00 91.44 263 THR A CA 1
ATOM 2142 C C . THR A 1 263 ? 29.726 -6.711 13.526 1.00 91.44 263 THR A C 1
ATOM 2144 O O . THR A 1 263 ? 29.698 -6.207 14.644 1.00 91.44 263 THR A O 1
ATOM 2147 N N . SER A 1 264 ? 30.770 -7.434 13.106 1.00 90.94 264 SER A N 1
ATOM 2148 C CA . SER A 1 264 ? 31.965 -7.636 13.938 1.00 90.94 264 SER A CA 1
ATOM 2149 C C . SER A 1 264 ? 32.732 -6.329 14.153 1.00 90.94 264 SER A C 1
ATOM 2151 O O . SER A 1 264 ? 33.051 -6.008 15.288 1.00 90.94 264 SER A O 1
ATOM 2153 N N . ARG A 1 265 ? 32.931 -5.529 13.097 1.00 92.06 265 ARG A N 1
ATOM 2154 C CA . ARG A 1 265 ? 33.599 -4.219 13.195 1.00 92.06 265 ARG A CA 1
ATOM 2155 C C . ARG A 1 265 ? 32.822 -3.208 14.041 1.00 92.06 265 ARG A C 1
ATOM 2157 O O . ARG A 1 265 ? 33.433 -2.475 14.806 1.00 92.06 265 ARG A O 1
ATOM 2164 N N . ILE A 1 266 ? 31.490 -3.192 13.938 1.00 92.69 266 ILE A N 1
ATOM 2165 C CA . ILE A 1 266 ? 30.631 -2.351 14.792 1.00 92.69 266 ILE A CA 1
ATOM 2166 C C . ILE A 1 266 ? 30.756 -2.782 16.256 1.00 92.69 266 ILE A C 1
ATOM 2168 O O . ILE A 1 266 ? 30.891 -1.942 17.136 1.00 92.69 266 ILE A O 1
ATOM 2172 N N . TYR A 1 267 ? 30.734 -4.090 16.519 1.00 93.12 267 TYR A N 1
ATOM 2173 C CA . TYR A 1 267 ? 30.887 -4.619 17.872 1.00 93.12 267 TYR A CA 1
ATOM 2174 C C . TYR A 1 267 ? 32.238 -4.241 18.490 1.00 93.12 267 TYR A C 1
ATOM 2176 O O . TYR A 1 267 ? 32.279 -3.798 19.633 1.00 93.12 267 TYR A O 1
ATOM 2184 N N . ASP A 1 268 ? 33.324 -4.371 17.725 1.00 93.81 268 ASP A N 1
ATOM 2185 C CA . ASP A 1 268 ? 34.665 -4.022 18.194 1.00 93.81 268 ASP A CA 1
ATOM 2186 C C . ASP A 1 268 ? 34.774 -2.511 18.493 1.00 93.81 268 ASP A C 1
ATOM 2188 O O . ASP A 1 268 ? 35.267 -2.146 19.557 1.00 93.81 268 ASP A O 1
ATOM 2192 N N . PHE A 1 269 ? 34.203 -1.644 17.643 1.00 94.31 269 PHE A N 1
ATOM 2193 C CA . PHE A 1 269 ? 34.128 -0.196 17.898 1.00 94.31 269 PHE A CA 1
ATOM 2194 C C . PHE A 1 269 ? 33.348 0.139 19.180 1.00 94.31 269 PHE A C 1
ATOM 2196 O O . PHE A 1 269 ? 33.743 1.014 19.944 1.00 94.31 269 PHE A O 1
ATOM 2203 N N . PHE A 1 270 ? 32.244 -0.561 19.455 1.00 92.62 270 PHE A N 1
ATOM 2204 C CA . PHE A 1 270 ? 31.427 -0.296 20.647 1.00 92.62 270 PHE A CA 1
ATOM 2205 C C . PHE A 1 270 ? 32.139 -0.732 21.935 1.00 92.62 270 PHE A C 1
ATOM 2207 O O . PHE A 1 270 ? 31.937 -0.107 22.977 1.00 92.62 270 PHE A O 1
ATOM 2214 N N . ILE A 1 271 ? 32.969 -1.780 21.870 1.00 92.00 271 ILE A N 1
ATOM 2215 C CA . ILE A 1 271 ? 33.851 -2.175 22.976 1.00 92.00 271 ILE A CA 1
ATOM 2216 C C . ILE A 1 271 ? 34.952 -1.135 23.174 1.00 92.00 271 ILE A C 1
ATOM 2218 O O . ILE A 1 271 ? 35.194 -0.727 24.304 1.00 92.00 271 ILE A O 1
ATOM 2222 N N . GLU A 1 272 ? 35.593 -0.691 22.091 1.00 93.75 272 GLU A N 1
ATOM 2223 C CA . GLU A 1 272 ? 36.659 0.319 22.132 1.00 93.75 272 GLU A CA 1
ATOM 2224 C C . GLU A 1 272 ? 36.166 1.640 22.741 1.00 93.75 272 GLU A C 1
ATOM 2226 O O . GLU A 1 272 ? 36.854 2.249 23.555 1.00 93.75 272 GLU A O 1
ATOM 2231 N N . ARG A 1 273 ? 34.925 2.035 22.428 1.00 88.44 273 ARG A N 1
ATOM 2232 C CA . ARG A 1 273 ? 34.247 3.202 23.019 1.00 88.44 273 ARG A CA 1
ATOM 2233 C C . ARG A 1 273 ? 33.725 2.979 24.438 1.00 88.44 273 ARG A C 1
ATOM 2235 O O . ARG A 1 273 ? 33.211 3.916 25.043 1.00 88.44 273 ARG A O 1
ATOM 2242 N N . GLY A 1 274 ? 33.796 1.753 24.953 1.00 87.81 274 GLY A N 1
ATOM 2243 C CA . GLY A 1 274 ? 33.274 1.391 26.270 1.00 87.81 274 GLY A CA 1
ATOM 2244 C C . GLY A 1 274 ? 31.747 1.445 26.385 1.00 87.81 274 GLY A C 1
ATOM 2245 O O . GLY A 1 274 ? 31.224 1.471 27.496 1.00 87.81 274 GLY A O 1
ATOM 2246 N N . TRP A 1 275 ? 31.013 1.463 25.268 1.00 87.75 275 TRP A N 1
ATOM 2247 C CA . TRP A 1 275 ? 29.543 1.505 25.268 1.00 87.75 275 TRP A CA 1
ATOM 2248 C C . TRP A 1 275 ? 28.911 0.158 25.606 1.00 87.75 275 TRP A C 1
ATOM 2250 O O . TRP A 1 275 ? 27.787 0.106 26.098 1.00 87.75 275 TRP A O 1
ATOM 2260 N N . ILE A 1 276 ? 29.626 -0.932 25.328 1.00 90.19 276 ILE A N 1
ATOM 2261 C CA . ILE A 1 276 ? 29.214 -2.293 25.665 1.00 90.19 276 ILE A CA 1
ATOM 2262 C C . ILE A 1 276 ? 30.373 -3.045 26.314 1.00 90.19 276 ILE A C 1
ATOM 2264 O O . ILE A 1 276 ? 31.539 -2.817 25.997 1.00 90.19 276 ILE A O 1
ATOM 2268 N N . SER A 1 277 ? 30.036 -4.002 27.173 1.00 87.50 277 SER A N 1
ATOM 2269 C CA . SER A 1 277 ? 30.986 -4.940 27.768 1.00 87.50 277 SER A CA 1
ATOM 2270 C C . SER A 1 277 ? 30.768 -6.357 27.237 1.00 87.50 277 SER A C 1
ATOM 2272 O O . SER A 1 277 ? 29.635 -6.842 27.137 1.00 87.50 277 SER A O 1
ATOM 2274 N N . ALA A 1 278 ? 31.868 -7.044 26.921 1.00 82.88 278 ALA A N 1
ATOM 2275 C CA . ALA A 1 278 ? 31.854 -8.446 26.505 1.00 82.88 278 ALA A CA 1
ATOM 2276 C C . ALA A 1 278 ? 31.629 -9.418 27.680 1.00 82.88 278 ALA A C 1
ATOM 2278 O O . ALA A 1 278 ? 31.175 -10.546 27.467 1.00 82.88 278 ALA A O 1
ATOM 2279 N N . ALA A 1 279 ? 31.930 -8.977 28.904 1.00 78.75 279 ALA A N 1
ATOM 2280 C CA . ALA A 1 279 ? 31.781 -9.743 30.134 1.00 78.75 279 ALA A CA 1
ATOM 2281 C C . ALA A 1 279 ? 30.789 -9.058 31.080 1.00 78.75 279 ALA A C 1
ATOM 2283 O O . ALA A 1 279 ? 30.701 -7.828 31.123 1.00 78.75 279 ALA A O 1
ATOM 2284 N N . LYS A 1 280 ? 30.049 -9.867 31.840 1.00 73.12 280 LYS A N 1
ATOM 2285 C CA . LYS A 1 280 ? 29.193 -9.378 32.918 1.00 73.12 280 LYS A CA 1
ATOM 2286 C C . LYS A 1 280 ? 30.113 -8.816 34.004 1.00 73.12 280 LYS A C 1
ATOM 2288 O O . LYS A 1 280 ? 30.954 -9.558 34.501 1.00 73.12 280 LYS A O 1
ATOM 2293 N N . LYS A 1 281 ? 30.006 -7.521 34.310 1.00 61.41 281 LYS A N 1
ATOM 2294 C CA . LYS A 1 281 ? 30.611 -6.982 35.534 1.00 61.41 281 LYS A CA 1
ATOM 2295 C C . LYS A 1 281 ? 29.811 -7.561 36.701 1.00 61.41 281 LYS A C 1
ATOM 2297 O O . LYS A 1 281 ? 28.586 -7.431 36.695 1.00 61.41 281 LYS A O 1
ATOM 2302 N N . GLU A 1 282 ? 30.488 -8.296 37.577 1.00 48.75 282 GLU A N 1
ATOM 2303 C CA . GLU A 1 282 ? 29.945 -8.716 38.876 1.00 48.75 282 GLU A CA 1
ATOM 2304 C C . GLU A 1 282 ? 29.696 -7.505 39.774 1.00 48.75 282 GLU A C 1
ATOM 2306 O O . GLU A 1 282 ? 30.469 -6.522 39.664 1.00 48.75 282 GLU A O 1
#

InterPro domains:
  IPR007526 SWIRM domain [PF04433] (210-276)
  IPR007526 SWIRM domain [PS50934] (192-282)
  IPR009057 Homedomain-like superfamily [SSF46689] (186-277)
  IPR036388 Winged helix-like DNA-binding domain superfamily [G3DSA:1.10.10.10] (192-278)
  IPR055141 Transcriptional adapter 2-alpha/beta-like domain [PF22941] (1-49)

Sequence (282 aa):
MVFFGDDTEQDIRLKLVVLDIYNTRLDTRRECKRFVIERNWLDFRQQRLQDRKKSKTEKRIIKNTRVLSRLQTSQDYDSFVHGLVQEYELRHRIAELQEWRSKAGVTTLDDGEAYQAARHDRIARLRTILEASHQRLLLTMNQMPQGNEQLRESLSRKSGLPSPLPPKLPSQSSQASPLIPSCLPTKITPPPVGRKPANPLDISQADGIELLSTEEQTLCSTLRLLPRPYLVIKNTILREYEKQGFLKRRATRALIKIDVNKTSRIYDFFIERGWISAAKKE

Secondary structure (DSSP, 8-state):
----TT--HHHHHHHHHHHHHHHHHHHHHHHHHHHHHHTTTT-HHHHHHHHHHS-HHHHHHHHHHGGGGGSS-HHHHHHHHHHHHHHHHHHHHHHHHHHIIIII---SHHHHHHHHHHHHHHHHHHHHHHHHHHHHHHHHHHTS----GGGTGGGTTS---PPP------------PPPP---------PPPS--PPPPPPP-TTSTTGGGS-HHHHHHHHHHT--HHHHHHHHHHHHHHHHHHS---HHHHHHHS-S-HHHHHHHHHHHHHTTSS-SS---